Protein AF-A0A4R6QPQ5-F1 (afdb_monomer_lite)

pLDDT: mean 76.29, std 17.71, range [31.66, 97.19]

Structure (mmCIF, N/CA/C/O backbone):
data_AF-A0A4R6QPQ5-F1
#
_entry.id   AF-A0A4R6QPQ5-F1
#
loop_
_atom_site.group_PDB
_atom_site.id
_atom_site.type_symbol
_atom_site.label_atom_id
_atom_site.label_alt_id
_atom_site.label_comp_id
_atom_site.label_asym_id
_atom_site.label_entity_id
_atom_site.label_seq_id
_atom_site.pdbx_PDB_ins_code
_atom_site.Cartn_x
_atom_site.Cartn_y
_atom_site.Cartn_z
_atom_site.occupancy
_atom_site.B_iso_or_equiv
_atom_site.auth_seq_id
_atom_site.auth_comp_id
_atom_site.auth_asym_id
_atom_site.auth_atom_id
_atom_site.pdbx_PDB_model_num
ATOM 1 N N . MET A 1 1 ? 21.667 3.687 -18.023 1.00 59.03 1 MET A N 1
ATOM 2 C CA . MET A 1 1 ? 21.574 2.271 -18.472 1.00 59.03 1 MET A CA 1
ATOM 3 C C . MET A 1 1 ? 20.190 1.671 -18.219 1.00 59.03 1 MET A C 1
ATOM 5 O O . MET A 1 1 ? 19.674 1.025 -19.124 1.00 59.03 1 MET A O 1
ATOM 9 N N . LEU A 1 2 ? 19.572 1.866 -17.042 1.00 64.81 2 LEU A N 1
ATOM 10 C CA . LEU A 1 2 ? 18.233 1.323 -16.752 1.00 64.81 2 LEU A CA 1
ATOM 11 C C . LEU A 1 2 ? 17.167 1.814 -17.746 1.00 64.81 2 LEU A C 1
ATOM 13 O O . LEU A 1 2 ? 16.456 0.992 -18.313 1.00 64.81 2 LEU A O 1
ATOM 17 N N . LEU A 1 3 ? 17.116 3.121 -18.020 1.00 66.06 3 LEU A N 1
ATOM 18 C CA . LEU A 1 3 ? 16.204 3.736 -18.997 1.00 66.06 3 LEU A CA 1
ATOM 19 C C . LEU A 1 3 ? 16.238 3.040 -20.375 1.00 66.06 3 LEU A C 1
ATOM 21 O O . LEU A 1 3 ? 15.199 2.830 -20.997 1.00 66.06 3 LEU A O 1
ATOM 25 N N . THR A 1 4 ? 17.414 2.591 -20.826 1.00 74.06 4 THR A N 1
ATOM 26 C CA . THR A 1 4 ? 17.587 1.825 -22.073 1.00 74.06 4 THR A CA 1
ATOM 27 C C . THR A 1 4 ? 16.912 0.452 -22.022 1.00 74.06 4 THR A C 1
ATOM 29 O O . THR A 1 4 ? 16.472 -0.034 -23.059 1.00 74.06 4 THR A O 1
ATOM 32 N N . LYS A 1 5 ? 16.827 -0.177 -20.841 1.00 79.62 5 LYS A N 1
ATOM 33 C CA . LYS A 1 5 ? 16.141 -1.462 -20.622 1.00 79.62 5 LYS A CA 1
ATOM 34 C C . LYS A 1 5 ? 14.642 -1.299 -20.397 1.00 79.62 5 LYS A C 1
ATOM 36 O O . LYS A 1 5 ? 13.882 -2.108 -20.909 1.00 79.62 5 LYS A O 1
ATOM 41 N N . VAL A 1 6 ? 14.203 -0.264 -19.676 1.00 77.50 6 VAL A N 1
ATOM 42 C CA . VAL A 1 6 ? 12.765 0.022 -19.499 1.00 77.50 6 VAL A CA 1
ATOM 43 C C . VAL A 1 6 ? 12.113 0.290 -20.860 1.00 77.50 6 VAL A C 1
ATOM 45 O O . VAL A 1 6 ? 11.053 -0.254 -21.138 1.00 77.50 6 VAL A O 1
ATOM 48 N N . ARG A 1 7 ? 12.810 0.986 -21.771 1.00 80.06 7 ARG A N 1
ATOM 49 C CA . ARG A 1 7 ? 12.389 1.177 -23.174 1.00 80.06 7 ARG A CA 1
ATOM 50 C C . ARG A 1 7 ? 12.429 -0.081 -24.064 1.00 80.06 7 ARG A C 1
ATOM 52 O O . ARG A 1 7 ? 12.018 0.003 -25.214 1.00 80.06 7 ARG A O 1
ATOM 59 N N . GLN A 1 8 ? 12.921 -1.224 -23.575 1.00 86.62 8 GLN A N 1
ATOM 60 C CA . GLN A 1 8 ? 12.829 -2.526 -24.266 1.00 86.62 8 GLN A CA 1
ATOM 61 C C . GLN A 1 8 ? 11.621 -3.356 -23.804 1.00 86.62 8 GLN A C 1
ATOM 63 O O . GLN A 1 8 ? 11.340 -4.401 -24.386 1.00 86.62 8 GLN A O 1
ATOM 68 N N . LEU A 1 9 ? 10.924 -2.921 -22.751 1.00 87.06 9 LEU A N 1
ATOM 69 C CA . LEU A 1 9 ? 9.739 -3.590 -22.227 1.00 87.06 9 LEU A CA 1
ATOM 70 C C . LEU A 1 9 ? 8.497 -3.181 -23.032 1.00 87.06 9 LEU A C 1
ATOM 72 O O . LEU A 1 9 ? 8.302 -2.003 -23.333 1.00 87.06 9 LEU A O 1
ATOM 76 N N . ALA A 1 10 ? 7.621 -4.137 -23.337 1.00 85.88 10 ALA A N 1
ATOM 77 C CA . ALA A 1 10 ? 6.372 -3.872 -24.052 1.00 85.88 10 ALA A CA 1
ATOM 78 C C . ALA A 1 10 ? 5.237 -3.576 -23.061 1.00 85.88 10 ALA A C 1
ATOM 80 O O . ALA A 1 10 ? 5.097 -4.275 -22.062 1.00 85.88 10 ALA A O 1
ATOM 81 N N . TYR A 1 11 ? 4.402 -2.567 -23.329 1.00 87.56 11 TYR A N 1
ATOM 82 C CA . TYR A 1 11 ? 3.236 -2.230 -22.490 1.00 87.56 11 TYR A CA 1
ATOM 83 C C . TYR A 1 11 ? 3.580 -2.093 -20.990 1.00 87.56 11 TYR A C 1
ATOM 85 O O . TYR A 1 11 ? 2.964 -2.711 -20.115 1.00 87.56 11 TYR A O 1
ATOM 93 N N . VAL A 1 12 ? 4.612 -1.301 -20.682 1.00 88.31 12 VAL A N 1
ATOM 94 C CA . VAL A 1 12 ? 4.959 -0.952 -19.297 1.00 88.31 12 VAL A CA 1
ATOM 95 C C . VAL A 1 12 ? 3.791 -0.185 -18.667 1.00 88.31 12 VAL A C 1
ATOM 97 O O . VAL A 1 12 ? 3.358 0.817 -19.236 1.00 88.31 12 VAL A O 1
ATOM 100 N N . PRO A 1 13 ? 3.269 -0.608 -17.504 1.00 91.06 13 PRO A N 1
ATOM 101 C CA . PRO A 1 13 ? 2.239 0.147 -16.815 1.00 91.06 13 PRO A CA 1
ATOM 102 C C . PRO A 1 13 ? 2.838 1.429 -16.238 1.00 91.06 13 PRO A C 1
ATOM 104 O O . PRO A 1 13 ? 3.818 1.376 -15.492 1.00 91.06 13 PRO A O 1
ATOM 107 N N . THR A 1 14 ? 2.213 2.571 -16.516 1.00 92.31 14 THR A N 1
ATOM 108 C CA . THR A 1 14 ? 2.542 3.827 -15.837 1.00 92.31 14 THR A CA 1
ATOM 109 C C . THR A 1 14 ? 2.369 3.661 -14.325 1.00 92.31 14 THR A C 1
ATOM 111 O O . THR A 1 14 ? 1.365 3.104 -13.847 1.00 92.31 14 THR A O 1
ATOM 114 N N . ALA A 1 15 ? 3.361 4.128 -13.571 1.00 93.06 15 ALA A N 1
ATOM 115 C CA . ALA A 1 15 ? 3.291 4.227 -12.123 1.00 93.06 15 ALA A CA 1
ATOM 116 C C . ALA A 1 15 ? 2.180 5.193 -11.697 1.00 93.06 15 ALA A C 1
ATOM 118 O O . ALA A 1 15 ? 2.070 6.300 -12.226 1.00 93.06 15 ALA A O 1
ATOM 119 N N . ALA A 1 16 ? 1.360 4.778 -10.735 1.00 93.31 16 ALA A N 1
ATOM 120 C CA . ALA A 1 16 ? 0.330 5.640 -10.167 1.00 93.31 16 ALA A CA 1
ATOM 121 C C . ALA A 1 16 ? 0.922 6.552 -9.077 1.00 93.31 16 ALA A C 1
ATOM 123 O O . ALA A 1 16 ? 1.901 6.195 -8.425 1.00 93.31 16 ALA A O 1
ATOM 124 N N . GLN A 1 17 ? 0.320 7.724 -8.852 1.00 91.00 17 GLN A N 1
ATOM 125 C CA . GLN A 1 17 ? 0.789 8.657 -7.823 1.00 91.00 17 GLN A CA 1
ATOM 126 C C . GLN A 1 17 ? 0.733 8.021 -6.424 1.00 91.00 17 GLN A C 1
ATOM 128 O O . GLN A 1 17 ? -0.318 7.531 -5.985 1.00 91.00 17 GLN A O 1
ATOM 133 N N . GLY A 1 18 ? 1.877 8.033 -5.736 1.00 89.31 18 GLY A N 1
ATOM 134 C CA . GLY A 1 18 ? 2.047 7.449 -4.405 1.00 89.31 18 GLY A CA 1
ATOM 135 C C . GLY A 1 18 ? 2.109 5.920 -4.406 1.00 89.31 18 GLY A C 1
ATOM 136 O O . GLY A 1 18 ? 1.948 5.295 -3.355 1.00 89.31 18 GLY A O 1
ATOM 137 N N . GLU A 1 19 ? 2.305 5.287 -5.565 1.00 94.19 19 GLU A N 1
ATOM 138 C CA . GLU A 1 19 ? 2.520 3.846 -5.681 1.00 94.19 19 GLU A CA 1
ATOM 139 C C . GLU A 1 19 ? 3.868 3.420 -5.077 1.00 94.19 19 GLU A C 1
ATOM 141 O O . GLU A 1 19 ? 4.897 4.064 -5.264 1.00 94.19 19 GLU A O 1
ATOM 146 N N . SER A 1 20 ? 3.877 2.299 -4.353 1.00 92.19 20 SER A N 1
ATOM 147 C CA . SER A 1 20 ? 5.122 1.693 -3.864 1.00 92.19 20 SER A CA 1
ATOM 148 C C . SER A 1 20 ? 5.927 1.064 -5.013 1.00 92.19 20 SER A C 1
ATOM 150 O O . SER A 1 20 ? 5.332 0.398 -5.867 1.00 92.19 20 SER A O 1
ATOM 152 N N . PRO A 1 21 ? 7.272 1.155 -5.024 1.00 89.94 21 PRO A N 1
ATOM 153 C CA . PRO A 1 21 ? 8.091 0.469 -6.024 1.00 89.94 21 PRO A CA 1
ATOM 154 C C . PRO A 1 21 ? 7.751 -1.022 -6.157 1.00 89.94 21 PRO A C 1
ATOM 156 O O . PRO A 1 21 ? 7.576 -1.519 -7.265 1.00 89.94 21 PRO A O 1
ATOM 159 N N . SER A 1 22 ? 7.538 -1.727 -5.042 1.00 88.38 22 SER A N 1
ATOM 160 C CA . SER A 1 22 ? 7.148 -3.147 -5.041 1.00 88.38 22 SER A CA 1
ATOM 161 C C . SER A 1 22 ? 5.772 -3.435 -5.680 1.00 88.38 22 SER A C 1
ATOM 163 O O . SER A 1 22 ? 5.563 -4.524 -6.228 1.00 88.38 22 SER A O 1
ATOM 165 N N . SER A 1 23 ? 4.838 -2.476 -5.664 1.00 92.56 23 SER A N 1
ATOM 166 C CA . SER A 1 23 ? 3.579 -2.550 -6.427 1.00 92.56 23 SER A CA 1
ATOM 167 C C . SER A 1 23 ? 3.839 -2.424 -7.925 1.00 92.56 23 SER A C 1
ATOM 169 O O . SER A 1 23 ? 3.422 -3.290 -8.701 1.00 92.56 23 SER A O 1
ATOM 171 N N . TRP A 1 24 ? 4.594 -1.398 -8.327 1.00 93.06 24 TRP A N 1
ATOM 172 C CA . TRP A 1 24 ? 4.902 -1.162 -9.735 1.00 93.06 24 TRP A CA 1
ATOM 173 C C . TRP A 1 24 ? 5.701 -2.323 -10.341 1.00 93.06 24 TRP A C 1
ATOM 175 O O . TRP A 1 24 ? 5.330 -2.831 -11.396 1.00 93.06 24 TRP A O 1
ATOM 185 N N . ILE A 1 25 ? 6.712 -2.838 -9.630 1.00 89.25 25 ILE A N 1
ATOM 186 C CA . ILE A 1 25 ? 7.492 -4.024 -10.026 1.00 89.25 25 ILE A CA 1
ATOM 187 C C . ILE A 1 25 ? 6.578 -5.238 -10.249 1.00 89.25 25 ILE A C 1
ATOM 189 O O . ILE A 1 25 ? 6.780 -5.997 -11.196 1.00 89.25 25 ILE A O 1
ATOM 193 N N . THR A 1 26 ? 5.544 -5.405 -9.417 1.00 89.69 26 THR A N 1
ATOM 194 C CA . THR A 1 26 ? 4.557 -6.484 -9.575 1.00 89.69 26 THR A CA 1
ATOM 195 C C . THR A 1 26 ? 3.710 -6.305 -10.838 1.00 89.69 26 THR A C 1
ATOM 197 O O . THR A 1 26 ? 3.543 -7.260 -11.599 1.00 89.69 26 THR A O 1
ATOM 200 N N . ARG A 1 27 ? 3.203 -5.090 -11.098 1.00 92.06 27 ARG A N 1
ATOM 201 C CA . ARG A 1 27 ? 2.410 -4.777 -12.304 1.00 92.06 27 ARG A CA 1
ATOM 202 C C . ARG A 1 27 ? 3.246 -4.881 -13.583 1.00 92.06 27 ARG A C 1
ATOM 204 O O . ARG A 1 27 ? 2.771 -5.436 -14.570 1.00 92.06 27 ARG A O 1
ATOM 211 N N . ALA A 1 28 ? 4.483 -4.391 -13.567 1.00 90.75 28 ALA A N 1
ATOM 212 C CA . ALA A 1 28 ? 5.366 -4.382 -14.729 1.00 90.75 28 ALA A CA 1
ATOM 213 C C . ALA A 1 28 ? 5.869 -5.789 -15.088 1.00 90.75 28 ALA A C 1
ATOM 215 O O . ALA A 1 28 ? 5.801 -6.176 -16.252 1.00 90.75 28 ALA A O 1
ATOM 216 N N . ALA A 1 29 ? 6.265 -6.610 -14.107 1.00 89.25 29 ALA A N 1
ATOM 217 C CA . ALA A 1 29 ? 6.592 -8.018 -14.355 1.00 89.25 29 ALA A CA 1
ATOM 218 C C . ALA A 1 29 ? 5.398 -8.798 -14.940 1.00 89.25 29 ALA A C 1
ATOM 220 O O . ALA A 1 29 ? 5.570 -9.605 -15.856 1.00 89.25 29 ALA A O 1
ATOM 221 N N . LEU A 1 30 ? 4.182 -8.514 -14.450 1.00 88.88 30 LEU A N 1
ATOM 222 C CA . LEU A 1 30 ? 2.949 -9.103 -14.968 1.00 88.88 30 LEU A CA 1
ATOM 223 C C . LEU A 1 30 ? 2.659 -8.678 -16.416 1.00 88.88 30 LEU A C 1
ATOM 225 O O . LEU A 1 30 ? 2.273 -9.538 -17.204 1.00 88.88 30 LEU A O 1
ATOM 229 N N . SER A 1 31 ? 2.879 -7.410 -16.794 1.00 89.94 31 SER A N 1
ATOM 230 C CA . SER A 1 31 ? 2.652 -6.963 -18.181 1.00 89.94 31 SER A CA 1
ATOM 231 C C . SER A 1 31 ? 3.652 -7.557 -19.179 1.00 89.94 31 SER A C 1
ATOM 233 O O . SER A 1 31 ? 3.297 -7.760 -20.336 1.00 89.94 31 SER A O 1
ATOM 235 N N . GLN A 1 32 ? 4.855 -7.934 -18.726 1.00 90.31 32 GLN A N 1
ATOM 236 C CA . GLN A 1 32 ? 5.806 -8.708 -19.538 1.00 90.31 32 GLN A CA 1
ATOM 237 C C . GLN A 1 32 ? 5.496 -10.215 -19.580 1.00 90.31 32 GLN A C 1
ATOM 239 O O . GLN A 1 32 ? 6.193 -10.962 -20.263 1.00 90.31 32 GLN A O 1
ATOM 244 N N . GLY A 1 33 ? 4.5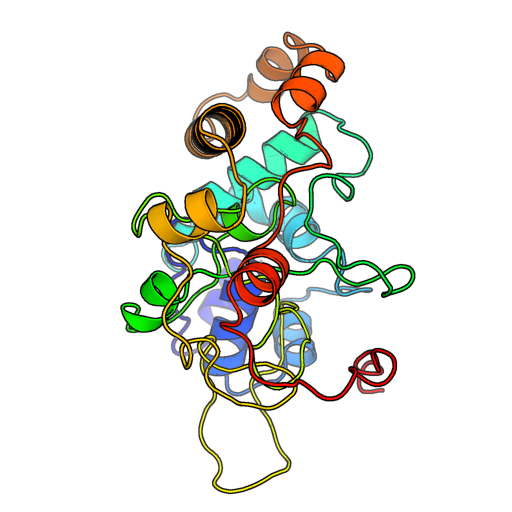15 -10.699 -18.810 1.00 88.06 33 GLY A N 1
ATOM 245 C CA . GLY A 1 33 ? 4.230 -12.130 -18.692 1.00 88.06 33 GLY A CA 1
ATOM 246 C C . GLY A 1 33 ? 5.361 -12.939 -18.043 1.00 88.06 33 GLY A C 1
ATOM 247 O O . GLY A 1 33 ? 5.554 -14.100 -18.407 1.00 88.06 33 GLY A O 1
ATOM 248 N N . VAL A 1 34 ? 6.116 -12.358 -17.095 1.00 86.94 34 VAL A N 1
ATOM 249 C CA . VAL A 1 34 ? 7.231 -13.044 -16.408 1.00 86.94 34 VAL A CA 1
ATOM 250 C C . VAL A 1 34 ? 7.120 -13.018 -14.876 1.00 86.94 34 VAL A C 1
ATOM 252 O O . VAL A 1 34 ? 6.480 -12.161 -14.268 1.00 86.94 34 VAL A O 1
ATOM 255 N N . ARG A 1 35 ? 7.797 -13.968 -14.215 1.00 84.88 35 ARG A N 1
ATOM 256 C CA . ARG A 1 35 ? 7.966 -13.972 -12.749 1.00 84.88 35 ARG A CA 1
ATOM 257 C C . ARG A 1 35 ? 8.870 -12.816 -12.310 1.00 84.88 35 ARG A C 1
ATOM 259 O O . ARG A 1 35 ? 9.826 -12.495 -13.016 1.00 84.88 35 ARG A O 1
ATOM 266 N N . ILE A 1 36 ? 8.671 -12.307 -11.088 1.00 84.19 36 ILE A N 1
ATOM 267 C CA . ILE A 1 36 ? 9.489 -11.230 -10.488 1.00 84.19 36 ILE A CA 1
ATOM 268 C C . ILE A 1 36 ? 10.996 -11.472 -10.676 1.00 84.19 36 ILE A C 1
ATOM 270 O O . ILE A 1 36 ? 11.659 -10.632 -11.271 1.00 84.19 36 ILE A O 1
ATOM 274 N N . ARG A 1 37 ? 11.524 -12.646 -10.285 1.00 81.56 37 ARG A N 1
ATOM 275 C CA . ARG A 1 37 ? 12.962 -12.991 -10.401 1.00 81.56 37 ARG A CA 1
ATOM 276 C C . ARG A 1 37 ? 13.514 -12.826 -11.827 1.00 81.56 37 ARG A C 1
ATOM 278 O O . ARG A 1 37 ? 14.674 -12.467 -11.984 1.00 81.56 37 ARG A O 1
ATOM 285 N N . ALA A 1 38 ? 12.707 -13.065 -12.864 1.00 85.75 38 ALA A N 1
ATOM 286 C CA . ALA A 1 38 ? 13.116 -12.869 -14.256 1.00 85.75 38 ALA A CA 1
ATOM 287 C C . ALA A 1 38 ? 13.088 -11.384 -14.660 1.00 85.75 38 ALA A C 1
ATOM 289 O O . ALA A 1 38 ? 14.046 -10.903 -15.262 1.00 85.75 38 ALA A O 1
ATOM 290 N N . PHE A 1 39 ? 12.043 -10.648 -14.267 1.00 87.12 39 PHE A N 1
ATOM 291 C CA . PHE A 1 39 ? 11.925 -9.203 -14.501 1.00 87.12 39 PHE A CA 1
ATOM 292 C C . PHE A 1 39 ? 13.065 -8.415 -13.839 1.00 87.12 39 PHE A C 1
ATOM 294 O O . PHE A 1 39 ? 13.733 -7.604 -14.481 1.00 87.12 39 PHE A O 1
ATOM 301 N N . THR A 1 40 ? 13.348 -8.704 -12.565 1.00 81.75 40 THR A N 1
ATOM 302 C CA . THR A 1 40 ? 14.423 -8.048 -11.812 1.00 81.75 40 THR A CA 1
ATOM 303 C C . THR A 1 40 ? 15.790 -8.400 -12.399 1.00 81.75 40 THR A C 1
ATOM 305 O O . THR A 1 40 ? 16.591 -7.499 -12.641 1.00 81.75 40 THR A O 1
ATOM 308 N N . ASN A 1 41 ? 16.034 -9.672 -12.749 1.00 84.19 41 ASN A N 1
ATOM 309 C CA . ASN A 1 41 ? 17.262 -10.090 -13.435 1.00 84.19 41 ASN A CA 1
ATOM 310 C C . ASN A 1 41 ? 17.461 -9.373 -14.781 1.00 84.19 41 ASN A C 1
ATOM 312 O O . ASN A 1 41 ? 18.571 -8.911 -15.048 1.00 84.19 41 ASN A O 1
ATOM 316 N N . PHE A 1 42 ? 16.411 -9.234 -15.603 1.00 85.62 42 PHE A N 1
ATOM 317 C CA . PHE A 1 42 ? 16.479 -8.506 -16.877 1.00 85.62 42 PHE A CA 1
ATOM 318 C C . PHE A 1 42 ? 16.923 -7.055 -16.664 1.00 85.62 42 PHE A C 1
ATOM 320 O O . PHE A 1 42 ? 17.895 -6.605 -17.278 1.00 85.62 42 PHE A O 1
ATOM 327 N N . LEU A 1 43 ? 16.291 -6.339 -15.728 1.00 79.31 43 LEU A N 1
ATOM 328 C CA . LEU A 1 43 ? 16.664 -4.960 -15.392 1.00 79.31 43 LEU A CA 1
ATOM 329 C C . LEU A 1 43 ? 18.070 -4.869 -14.763 1.00 79.31 43 LEU A C 1
ATOM 331 O O . LEU A 1 43 ? 18.773 -3.876 -14.959 1.00 79.31 43 LEU A O 1
ATOM 335 N N . GLY A 1 44 ? 18.572 -5.961 -14.182 1.00 75.50 44 GLY A N 1
ATOM 336 C CA . GLY A 1 44 ? 19.904 -6.086 -13.572 1.00 75.50 44 GLY A CA 1
ATOM 337 C C . GLY A 1 44 ? 19.877 -6.023 -12.042 1.00 75.50 44 GLY A C 1
ATOM 338 O O . GLY A 1 44 ? 20.920 -5.906 -11.403 1.00 75.50 44 GLY A O 1
ATOM 339 N N . TRP A 1 45 ? 18.686 -6.086 -11.452 1.00 74.75 45 TRP A N 1
ATOM 340 C CA . TRP A 1 45 ? 18.431 -5.936 -10.029 1.00 74.75 45 TRP A CA 1
ATOM 341 C C . TRP A 1 45 ? 18.553 -7.282 -9.307 1.00 74.75 45 TRP A C 1
ATOM 343 O O . TRP A 1 45 ? 17.697 -8.162 -9.428 1.00 74.75 45 TRP A O 1
ATOM 353 N N . LYS A 1 46 ? 19.627 -7.435 -8.527 1.00 62.22 46 LYS A N 1
ATOM 354 C CA . LYS A 1 46 ? 19.880 -8.608 -7.679 1.00 62.22 46 LYS A CA 1
ATOM 355 C C . LYS A 1 46 ? 19.383 -8.356 -6.253 1.00 62.22 46 LYS A C 1
ATOM 357 O O . LYS A 1 46 ? 20.166 -8.007 -5.374 1.00 62.22 46 LYS A O 1
ATOM 362 N N . PHE A 1 47 ? 18.086 -8.535 -6.017 1.00 61.16 47 PHE A N 1
ATOM 363 C CA . PHE A 1 47 ? 17.535 -8.524 -4.659 1.00 61.16 47 PHE A CA 1
ATOM 364 C C . PHE A 1 47 ? 17.861 -9.848 -3.951 1.00 61.16 47 PHE A C 1
ATOM 366 O O . PHE A 1 47 ? 17.532 -10.918 -4.459 1.00 61.16 47 PHE A O 1
ATOM 373 N N . ALA A 1 48 ? 18.525 -9.782 -2.793 1.00 49.94 48 ALA A N 1
ATOM 374 C CA . ALA A 1 48 ? 18.906 -10.969 -2.015 1.00 49.94 48 ALA A CA 1
ATOM 375 C C . ALA A 1 48 ? 17.782 -11.474 -1.091 1.00 49.94 48 ALA A C 1
ATOM 377 O O . ALA A 1 48 ? 17.704 -12.666 -0.808 1.00 49.94 48 ALA A O 1
ATOM 378 N N . TYR A 1 49 ? 16.915 -10.567 -0.639 1.00 51.06 49 TYR A N 1
ATOM 379 C CA . TYR A 1 49 ? 15.753 -10.839 0.203 1.00 51.06 49 TYR A CA 1
ATOM 380 C C . TYR A 1 49 ? 14.607 -9.918 -0.207 1.00 51.06 49 TYR A C 1
ATOM 382 O O . TYR A 1 49 ? 14.846 -8.799 -0.665 1.00 51.06 49 TYR A O 1
ATOM 390 N N . ASP A 1 50 ? 13.366 -10.346 0.037 1.00 56.12 50 ASP A N 1
ATOM 391 C CA . ASP A 1 50 ? 12.209 -9.470 -0.154 1.00 56.12 50 ASP A CA 1
ATOM 392 C C . ASP A 1 50 ? 12.320 -8.192 0.684 1.00 56.12 50 ASP A C 1
ATOM 394 O O . ASP A 1 50 ? 11.820 -7.155 0.248 1.00 56.12 50 ASP A O 1
ATOM 398 N N . TRP A 1 51 ? 12.959 -8.240 1.875 1.00 51.12 51 TRP A N 1
ATOM 399 C CA . TRP A 1 51 ? 12.891 -7.146 2.861 1.00 51.12 51 TRP A CA 1
ATOM 400 C C . TRP A 1 51 ? 13.829 -5.937 2.750 1.00 51.12 51 TRP A C 1
ATOM 402 O O . TRP A 1 51 ? 13.995 -5.200 3.717 1.00 51.12 51 TRP A O 1
ATOM 412 N N . ASP A 1 52 ? 14.284 -5.659 1.521 1.00 59.00 52 ASP A N 1
ATOM 413 C CA . ASP A 1 52 ? 14.959 -4.408 1.134 1.00 59.00 52 ASP A CA 1
ATOM 414 C C . ASP A 1 52 ? 14.481 -3.794 -0.213 1.00 59.00 52 ASP A C 1
ATOM 416 O O . ASP A 1 52 ? 15.022 -2.770 -0.628 1.00 59.00 52 ASP A O 1
ATOM 420 N N . GLN A 1 53 ? 13.493 -4.362 -0.930 1.00 67.50 53 GLN A N 1
ATOM 421 C CA . GLN A 1 53 ? 13.260 -4.007 -2.351 1.00 67.50 53 GLN A CA 1
ATOM 422 C C . GLN A 1 53 ? 12.858 -2.538 -2.608 1.00 67.50 53 GLN A C 1
ATOM 424 O O . GLN A 1 53 ? 13.486 -1.892 -3.446 1.00 67.50 53 GLN A O 1
ATOM 429 N N . ASP A 1 54 ? 11.895 -1.976 -1.862 1.00 76.69 54 ASP A N 1
ATOM 430 C CA . ASP A 1 54 ? 11.524 -0.549 -1.977 1.00 76.69 54 ASP A CA 1
ATOM 431 C C . ASP A 1 54 ? 12.734 0.375 -1.705 1.00 76.69 54 ASP A C 1
ATOM 433 O O . ASP A 1 54 ? 12.972 1.336 -2.431 1.00 76.69 54 ASP A O 1
ATOM 437 N N . ILE A 1 55 ? 13.545 0.041 -0.694 1.00 75.31 55 ILE A N 1
ATOM 438 C CA . ILE A 1 55 ? 14.728 0.805 -0.262 1.00 75.31 55 ILE A CA 1
ATOM 439 C C . ILE A 1 55 ? 15.862 0.725 -1.290 1.00 75.31 55 ILE A C 1
ATOM 441 O O . ILE A 1 55 ? 16.514 1.731 -1.572 1.00 75.31 55 ILE A O 1
ATOM 445 N N . LEU A 1 56 ? 16.116 -0.459 -1.851 1.00 73.31 56 LEU A N 1
ATOM 446 C CA . LEU A 1 56 ? 17.139 -0.673 -2.875 1.00 73.31 56 LEU A CA 1
ATOM 447 C C . LEU A 1 56 ? 16.749 -0.028 -4.206 1.00 73.31 56 LEU A C 1
ATOM 449 O O . LEU A 1 56 ? 17.608 0.570 -4.849 1.00 73.31 56 LEU A O 1
ATOM 453 N N . PHE A 1 57 ? 15.468 -0.082 -4.584 1.00 79.19 57 PHE A N 1
ATOM 454 C CA . PHE A 1 57 ? 14.953 0.654 -5.738 1.00 79.19 57 PHE A CA 1
ATOM 455 C C . PHE A 1 57 ? 15.159 2.164 -5.558 1.00 79.19 57 PHE A C 1
ATOM 457 O O . PHE A 1 57 ? 15.757 2.803 -6.422 1.00 79.19 57 PHE A O 1
ATOM 464 N N . THR A 1 58 ? 14.756 2.732 -4.415 1.00 79.81 58 THR A N 1
ATOM 465 C CA . THR A 1 58 ? 14.956 4.161 -4.128 1.00 79.81 58 THR A CA 1
ATOM 466 C C . THR A 1 58 ? 16.435 4.551 -4.123 1.00 79.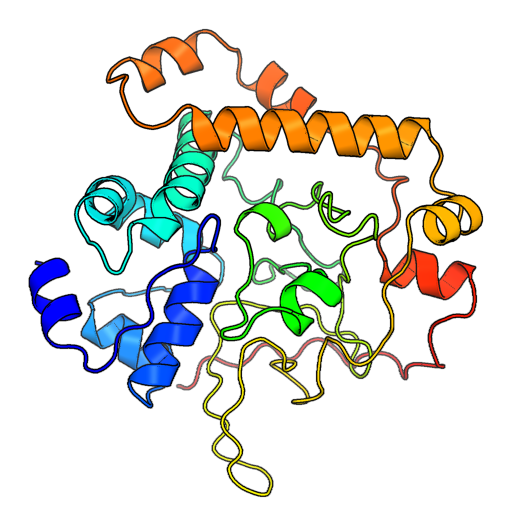81 58 THR A C 1
ATOM 468 O O . THR A 1 58 ? 16.800 5.538 -4.753 1.00 79.81 58 THR A O 1
ATOM 471 N N . ARG A 1 59 ? 17.309 3.766 -3.479 1.00 75.94 59 ARG A N 1
ATOM 472 C CA . ARG A 1 59 ? 18.759 4.038 -3.445 1.00 75.94 59 ARG A CA 1
ATOM 473 C C . ARG A 1 59 ? 19.429 3.983 -4.815 1.00 75.94 59 ARG A C 1
ATOM 475 O O . ARG A 1 59 ? 20.414 4.682 -5.017 1.00 75.94 59 ARG A O 1
ATOM 482 N N . ALA A 1 60 ? 18.943 3.135 -5.718 1.00 72.56 60 ALA A N 1
ATOM 483 C CA . ALA A 1 60 ? 19.536 2.969 -7.039 1.00 72.56 60 ALA A CA 1
ATOM 484 C C . ALA A 1 60 ? 18.932 3.909 -8.100 1.00 72.56 60 ALA A C 1
ATOM 486 O O . ALA A 1 60 ? 19.641 4.283 -9.028 1.00 72.56 60 ALA A O 1
ATOM 487 N N . PHE A 1 61 ? 17.652 4.292 -7.973 1.00 71.94 61 PHE A N 1
ATOM 488 C CA . PHE A 1 61 ? 16.895 4.964 -9.044 1.00 71.94 61 PHE A CA 1
ATOM 489 C C . PHE A 1 61 ? 16.048 6.164 -8.588 1.00 71.94 61 PHE A C 1
ATOM 491 O O . PHE A 1 61 ? 15.373 6.768 -9.418 1.00 71.94 61 PHE A O 1
ATOM 498 N N . GLY A 1 62 ? 16.077 6.553 -7.308 1.00 74.38 62 GLY A N 1
ATOM 499 C CA . GLY A 1 62 ? 15.232 7.626 -6.759 1.00 74.38 62 GLY A CA 1
ATOM 500 C C . GLY A 1 62 ? 15.406 8.994 -7.431 1.00 74.38 62 GLY A C 1
ATOM 501 O O . GLY A 1 62 ? 14.444 9.746 -7.531 1.00 74.38 62 GLY A O 1
ATOM 502 N N . HIS A 1 63 ? 16.594 9.285 -7.967 1.00 73.25 63 HIS A N 1
ATOM 503 C CA . HIS A 1 63 ? 16.841 10.481 -8.781 1.00 73.25 63 HIS A CA 1
ATOM 504 C C . HIS A 1 63 ? 16.492 10.290 -10.271 1.00 73.25 63 HIS A C 1
ATOM 506 O O . HIS A 1 63 ? 16.252 11.270 -10.968 1.00 73.25 63 HIS A O 1
ATOM 512 N N . GLU A 1 64 ? 16.440 9.049 -10.774 1.00 77.00 64 GLU A N 1
ATOM 513 C CA . GLU A 1 64 ? 16.107 8.766 -12.178 1.00 77.00 64 GLU A CA 1
ATOM 514 C C . GLU A 1 64 ? 14.584 8.748 -12.428 1.00 77.00 64 GLU A C 1
ATOM 516 O O . GLU A 1 64 ? 14.150 9.158 -13.506 1.00 77.00 64 GLU A O 1
ATOM 521 N N . VAL A 1 65 ? 13.748 8.312 -11.468 1.00 81.62 65 VAL A N 1
ATOM 522 C CA . VAL A 1 65 ? 12.292 8.118 -11.699 1.00 81.62 65 VAL A CA 1
ATOM 523 C C . VAL A 1 65 ? 11.548 9.381 -12.138 1.00 81.62 65 VAL A C 1
ATOM 525 O O . VAL A 1 65 ? 10.665 9.288 -12.985 1.00 81.62 65 VAL A O 1
ATOM 528 N N . ALA A 1 66 ? 11.946 10.559 -11.648 1.00 82.38 66 ALA A N 1
ATOM 529 C CA . ALA A 1 66 ? 11.346 11.837 -12.044 1.00 82.38 66 ALA A CA 1
ATOM 530 C C . ALA A 1 66 ? 11.593 12.197 -13.527 1.00 82.38 66 ALA A C 1
ATOM 532 O O . ALA A 1 66 ? 10.898 13.043 -14.081 1.00 82.38 66 ALA A O 1
ATOM 533 N N . THR A 1 67 ? 12.566 11.548 -14.181 1.00 82.56 67 THR A N 1
ATOM 534 C CA . THR A 1 67 ? 12.924 11.773 -15.596 1.00 82.56 67 THR A CA 1
ATOM 535 C C . THR A 1 67 ? 12.248 10.796 -16.568 1.00 82.56 67 THR A C 1
ATOM 537 O O . THR A 1 67 ? 12.407 10.927 -17.782 1.00 82.56 67 THR A O 1
ATOM 540 N N . MET A 1 68 ? 11.503 9.807 -16.059 1.00 81.38 68 MET A N 1
ATOM 541 C CA . MET A 1 68 ? 10.877 8.740 -16.848 1.00 81.38 68 MET A CA 1
ATOM 542 C C . MET A 1 68 ? 9.343 8.835 -16.769 1.00 81.38 68 MET A C 1
ATOM 544 O O . MET A 1 68 ? 8.789 8.590 -15.696 1.00 81.38 68 MET A O 1
ATOM 548 N N . PRO A 1 69 ? 8.632 9.143 -17.875 1.00 86.44 69 PRO A N 1
ATOM 549 C CA . PRO A 1 69 ? 7.168 9.261 -17.887 1.00 86.44 69 PRO A CA 1
ATOM 550 C C . PRO A 1 69 ? 6.428 8.023 -17.362 1.00 86.44 69 PRO A C 1
ATOM 552 O O . PRO A 1 69 ? 5.353 8.138 -16.780 1.00 86.44 69 PRO A O 1
ATOM 555 N N . GLU A 1 70 ? 7.012 6.836 -17.524 1.00 88.00 70 GLU A N 1
ATOM 556 C CA . GLU A 1 70 ? 6.465 5.566 -17.046 1.00 88.00 70 GLU A CA 1
ATOM 557 C C . GLU A 1 70 ? 6.594 5.400 -15.519 1.00 88.00 70 GLU A C 1
ATOM 559 O O . GLU A 1 70 ? 5.842 4.628 -14.924 1.00 88.00 70 GLU A O 1
ATOM 564 N N . LEU A 1 71 ? 7.536 6.113 -14.883 1.00 88.62 71 LEU A N 1
ATOM 565 C CA . LEU A 1 71 ? 7.918 5.956 -13.471 1.00 88.62 71 LEU A CA 1
ATOM 566 C C . LEU A 1 71 ? 7.670 7.195 -12.600 1.00 88.62 71 LEU A C 1
ATOM 568 O O . LEU A 1 71 ? 7.760 7.077 -11.381 1.00 88.62 71 LEU A O 1
ATOM 572 N N . VAL A 1 72 ? 7.335 8.354 -13.176 1.00 89.75 72 VAL A N 1
ATOM 573 C CA . VAL A 1 72 ? 7.189 9.630 -12.444 1.00 89.75 72 VAL A CA 1
ATOM 574 C C . VAL A 1 72 ? 6.180 9.570 -11.282 1.00 89.75 72 VAL A C 1
ATOM 576 O O . VAL A 1 72 ? 6.366 10.227 -10.263 1.00 89.75 72 VAL A O 1
ATOM 579 N N . GLY A 1 73 ? 5.161 8.702 -11.353 1.00 89.88 73 GLY A N 1
ATOM 580 C CA . GLY A 1 73 ? 4.236 8.452 -10.234 1.00 89.88 73 GLY A CA 1
ATOM 581 C C . GLY A 1 73 ? 4.897 7.881 -8.965 1.00 89.88 73 GLY A C 1
ATOM 582 O O . GLY A 1 73 ? 4.364 8.052 -7.867 1.00 89.88 73 GLY A O 1
ATOM 583 N N . LEU A 1 74 ? 6.081 7.264 -9.093 1.00 90.62 74 LEU A N 1
ATOM 584 C CA . LEU A 1 74 ? 6.888 6.769 -7.971 1.00 90.62 74 LEU A CA 1
ATOM 585 C C . LEU A 1 74 ? 7.666 7.875 -7.246 1.00 90.62 74 LEU A C 1
ATOM 587 O O . LEU A 1 74 ? 8.198 7.592 -6.175 1.00 90.62 74 LEU A O 1
ATOM 591 N N . SER A 1 75 ? 7.751 9.102 -7.780 1.00 88.50 75 SER A N 1
ATOM 592 C CA . SER A 1 75 ? 8.573 10.173 -7.194 1.00 88.50 75 SER A CA 1
ATOM 593 C C . SER A 1 75 ? 8.207 10.463 -5.734 1.00 88.50 75 SER A C 1
ATOM 595 O O . SER A 1 75 ? 9.094 10.489 -4.885 1.00 88.50 75 SER A O 1
ATOM 597 N N . GLU A 1 76 ? 6.911 10.555 -5.410 1.00 87.75 76 GLU A N 1
ATOM 598 C CA . GLU A 1 76 ? 6.391 10.675 -4.032 1.00 87.75 76 GLU A CA 1
ATOM 599 C C . GLU A 1 76 ? 6.941 9.566 -3.113 1.00 87.75 76 GLU A C 1
ATOM 601 O O . GLU A 1 76 ? 7.423 9.821 -2.008 1.00 87.75 76 GLU A O 1
ATOM 606 N N . ALA A 1 77 ? 6.934 8.321 -3.598 1.00 88.44 77 ALA A N 1
ATOM 607 C CA . ALA A 1 77 ? 7.404 7.166 -2.848 1.00 88.44 77 ALA A CA 1
ATOM 608 C C . ALA A 1 77 ? 8.925 7.157 -2.676 1.00 88.44 77 ALA A C 1
ATOM 610 O O . ALA A 1 77 ? 9.418 6.886 -1.579 1.00 88.44 77 ALA A O 1
ATOM 611 N N . THR A 1 78 ? 9.683 7.479 -3.726 1.00 86.06 78 THR A N 1
ATOM 612 C CA . THR A 1 78 ? 11.144 7.565 -3.638 1.00 86.06 78 THR A CA 1
ATOM 613 C C . THR A 1 78 ? 11.601 8.738 -2.778 1.00 86.06 78 THR A C 1
ATOM 615 O O . THR A 1 78 ? 12.596 8.588 -2.074 1.00 86.06 78 THR A O 1
ATOM 618 N N . ASN A 1 79 ? 10.865 9.852 -2.755 1.00 84.19 79 ASN A N 1
ATOM 619 C CA . ASN A 1 79 ? 11.110 10.979 -1.853 1.00 84.19 79 ASN A CA 1
ATOM 620 C C . ASN A 1 79 ? 10.940 10.562 -0.392 1.00 84.19 79 ASN A C 1
ATOM 622 O O . ASN A 1 79 ? 11.884 10.670 0.393 1.00 84.19 79 ASN A O 1
ATOM 626 N N . LEU A 1 80 ? 9.769 10.010 -0.053 1.00 83.69 80 LEU A N 1
ATOM 627 C CA . LEU A 1 80 ? 9.453 9.554 1.299 1.00 83.69 80 LEU A CA 1
ATOM 628 C C . LEU A 1 80 ? 10.479 8.528 1.800 1.00 83.69 80 LEU A C 1
ATOM 630 O O . LEU A 1 80 ? 11.041 8.682 2.885 1.00 83.69 80 LEU A O 1
ATOM 634 N N . ILE A 1 81 ? 10.787 7.511 0.988 1.00 81.56 81 ILE A N 1
ATOM 635 C CA . ILE A 1 81 ? 11.792 6.497 1.335 1.00 81.56 81 ILE A CA 1
ATOM 636 C C . ILE A 1 81 ? 13.186 7.135 1.479 1.00 81.56 81 ILE A C 1
ATOM 638 O O . ILE A 1 81 ? 13.912 6.782 2.407 1.00 81.56 81 ILE A O 1
ATOM 642 N N . SER A 1 82 ? 13.565 8.095 0.628 1.00 80.00 82 SER A N 1
ATOM 643 C CA . SER A 1 82 ? 14.864 8.784 0.729 1.00 80.00 82 SER A CA 1
ATOM 644 C C . SER A 1 82 ? 14.986 9.592 2.018 1.00 80.00 82 SER A C 1
ATOM 646 O O . SER A 1 82 ? 15.978 9.439 2.728 1.00 80.00 82 SER A O 1
ATOM 648 N N . ALA A 1 83 ? 13.973 10.387 2.372 1.00 76.50 83 ALA A N 1
ATOM 649 C CA . ALA A 1 83 ? 13.963 11.171 3.606 1.00 76.50 83 ALA A CA 1
ATOM 650 C C . ALA A 1 83 ? 14.074 10.275 4.854 1.00 76.50 83 ALA A C 1
ATOM 652 O O . ALA A 1 83 ? 14.910 10.519 5.726 1.00 76.50 83 ALA A O 1
ATOM 653 N N . LEU A 1 84 ? 13.316 9.172 4.897 1.00 73.50 84 LEU A N 1
ATOM 654 C CA . LEU A 1 84 ? 13.379 8.176 5.977 1.00 73.50 84 LEU A CA 1
ATOM 655 C C . LEU A 1 84 ? 14.764 7.509 6.105 1.00 73.50 84 LEU A C 1
ATOM 657 O O . LEU A 1 84 ? 15.179 7.148 7.208 1.00 73.50 84 LEU A O 1
ATOM 661 N N . LEU A 1 85 ? 15.499 7.355 4.997 1.00 68.69 85 LEU A N 1
ATOM 662 C CA . LEU A 1 85 ? 16.876 6.845 4.993 1.00 68.69 85 LEU A CA 1
ATOM 663 C C . LEU A 1 85 ? 17.903 7.917 5.409 1.00 68.69 85 LEU A C 1
ATOM 665 O O . LEU A 1 85 ? 18.849 7.600 6.135 1.00 68.69 85 LEU A O 1
ATOM 669 N N . VAL A 1 86 ? 17.720 9.170 4.975 1.00 64.50 86 VAL A N 1
ATOM 670 C CA . VAL A 1 86 ? 18.599 10.318 5.283 1.00 64.50 86 VAL A CA 1
ATOM 671 C C . VAL A 1 86 ? 18.514 10.719 6.757 1.00 64.50 86 VAL A C 1
ATOM 673 O O . VAL A 1 86 ? 19.549 10.998 7.362 1.00 64.50 86 VAL A O 1
ATOM 676 N N . ALA A 1 87 ? 17.329 10.632 7.372 1.00 59.69 87 ALA A N 1
ATO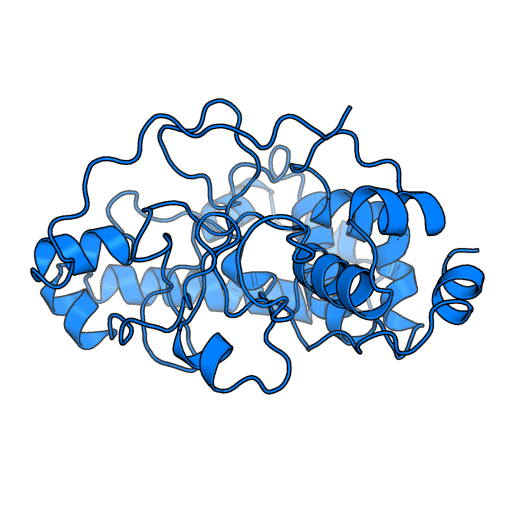M 677 C CA . ALA A 1 87 ? 17.092 10.904 8.796 1.00 59.69 87 ALA A CA 1
ATOM 678 C C . ALA A 1 87 ? 17.890 10.006 9.773 1.00 59.69 87 ALA A C 1
ATOM 680 O O . ALA A 1 87 ? 17.782 10.165 10.987 1.00 59.69 87 ALA A O 1
ATOM 681 N N . ARG A 1 88 ? 18.662 9.025 9.270 1.00 53.94 88 ARG A N 1
ATOM 682 C CA . ARG A 1 88 ? 19.421 8.024 10.050 1.00 53.94 88 ARG A CA 1
ATOM 683 C C . ARG A 1 88 ? 18.572 7.219 11.051 1.00 53.94 88 ARG A C 1
ATOM 685 O O . ARG A 1 88 ? 19.126 6.555 11.927 1.00 53.94 88 ARG A O 1
ATOM 692 N N . ALA A 1 89 ? 17.251 7.177 10.866 1.00 50.03 89 ALA A N 1
ATOM 693 C CA . ALA A 1 89 ? 16.295 6.444 11.695 1.00 50.03 89 ALA A CA 1
ATOM 694 C C . ALA A 1 89 ? 16.474 4.908 11.589 1.00 50.03 89 ALA A C 1
ATOM 696 O O . ALA A 1 89 ? 15.778 4.213 10.848 1.00 50.03 89 ALA A O 1
ATOM 697 N N . PHE A 1 90 ? 17.451 4.377 12.332 1.00 47.88 90 PHE A N 1
ATOM 698 C CA . PHE A 1 90 ? 17.670 2.967 12.696 1.00 47.88 90 PHE A CA 1
ATOM 699 C C . PHE A 1 90 ? 17.159 1.914 11.695 1.00 47.88 90 PHE A C 1
ATOM 701 O O . PHE A 1 90 ? 16.140 1.249 11.907 1.00 47.88 90 PHE A O 1
ATOM 708 N N . ARG A 1 91 ? 17.918 1.737 10.601 1.00 52.47 91 ARG A N 1
ATOM 709 C CA . ARG A 1 91 ? 17.683 0.749 9.523 1.00 52.47 91 ARG A CA 1
ATOM 710 C C . ARG A 1 91 ? 16.315 0.855 8.814 1.00 52.47 91 ARG A C 1
ATOM 712 O O . ARG A 1 91 ? 16.016 -0.017 8.008 1.00 52.47 91 ARG A O 1
ATOM 719 N N . GLY A 1 92 ? 15.479 1.862 9.101 1.00 53.66 92 GLY A N 1
ATOM 720 C CA . GLY A 1 92 ? 14.127 2.073 8.545 1.00 53.66 92 GLY A CA 1
ATOM 721 C C . GLY A 1 92 ? 13.085 0.988 8.877 1.00 53.66 92 GLY A C 1
ATOM 722 O O . GLY A 1 92 ? 11.880 1.220 8.829 1.00 53.66 92 GLY A O 1
ATOM 723 N N . SER A 1 93 ? 13.530 -0.209 9.257 1.00 62.41 93 SER A N 1
ATOM 724 C CA . SER A 1 93 ? 12.746 -1.444 9.265 1.00 62.41 93 SER A CA 1
ATOM 725 C C . SER A 1 93 ? 11.788 -1.613 10.445 1.00 62.41 93 SER A C 1
ATOM 727 O O . SER A 1 93 ? 11.127 -2.650 10.524 1.00 62.41 93 SER A O 1
ATOM 729 N N . HIS A 1 94 ? 11.775 -0.653 11.371 1.00 68.31 94 HIS A N 1
ATOM 730 C CA . HIS A 1 94 ? 10.900 -0.603 12.545 1.00 68.31 94 HIS A CA 1
ATOM 731 C C . HIS A 1 94 ? 9.655 0.270 12.305 1.00 68.31 94 HIS A C 1
ATOM 733 O O . HIS A 1 94 ? 8.625 0.022 12.913 1.00 68.31 94 HIS A O 1
ATOM 739 N N . LEU A 1 95 ? 9.720 1.232 11.374 1.00 73.94 95 LEU A N 1
ATOM 740 C CA . LEU A 1 95 ? 8.573 2.055 10.960 1.00 73.94 95 LEU A CA 1
ATOM 741 C C . LEU A 1 95 ? 7.624 1.310 10.005 1.00 73.94 95 LEU A C 1
ATOM 743 O O . LEU A 1 95 ? 6.505 1.754 9.758 1.00 73.94 95 LEU A O 1
ATOM 747 N N . LEU A 1 96 ? 8.077 0.196 9.427 1.00 79.12 96 LEU A N 1
ATOM 748 C CA . LEU A 1 96 ? 7.367 -0.575 8.406 1.00 79.12 96 LEU A CA 1
ATOM 749 C C . LEU A 1 96 ? 6.517 -1.679 9.053 1.00 79.12 96 LEU A C 1
ATOM 751 O O . LEU A 1 96 ? 6.976 -2.355 9.971 1.00 79.12 96 LEU A O 1
ATOM 755 N N . TYR A 1 97 ? 5.290 -1.887 8.565 1.00 80.25 97 TYR A N 1
ATOM 756 C CA . TYR A 1 97 ? 4.329 -2.813 9.176 1.00 80.25 97 TYR A CA 1
ATOM 757 C C . TYR A 1 97 ? 4.833 -4.267 9.154 1.00 80.25 97 TYR A C 1
ATOM 759 O O . TYR A 1 97 ? 5.005 -4.869 8.095 1.00 80.25 97 TYR A O 1
ATOM 767 N N . ARG A 1 98 ? 5.062 -4.854 10.333 1.00 76.81 98 ARG A N 1
ATOM 768 C CA . ARG A 1 98 ? 5.501 -6.248 10.501 1.00 76.81 98 ARG A CA 1
ATOM 769 C C . ARG A 1 98 ? 4.427 -7.039 11.240 1.00 76.81 98 ARG A C 1
ATOM 771 O O . ARG A 1 98 ? 4.072 -6.691 12.361 1.00 76.81 98 ARG A O 1
ATOM 778 N N . SER A 1 99 ? 3.949 -8.124 10.634 1.00 65.69 99 SER A N 1
ATOM 779 C CA . SER A 1 99 ? 2.977 -9.020 11.268 1.00 65.69 99 SER A CA 1
ATOM 780 C C . SER A 1 99 ? 3.651 -9.829 12.373 1.00 65.69 99 SER A C 1
ATOM 782 O O . SER A 1 99 ? 4.698 -10.448 12.159 1.00 65.69 99 SER A O 1
ATOM 784 N N . SER A 1 100 ? 3.036 -9.855 13.551 1.00 51.31 100 SER A N 1
ATOM 785 C CA . SER A 1 100 ? 3.492 -10.657 14.684 1.00 51.31 100 SER A CA 1
ATOM 786 C C . SER A 1 100 ? 3.378 -12.159 14.380 1.00 51.31 100 SER A C 1
ATOM 788 O O . SER A 1 100 ? 2.451 -12.610 13.711 1.00 51.31 100 SER A O 1
ATOM 790 N N . GLY A 1 101 ? 4.368 -12.937 14.830 1.00 47.94 101 GLY A N 1
ATOM 791 C CA . GLY A 1 101 ? 4.470 -14.385 14.583 1.00 47.94 101 GLY A CA 1
ATOM 792 C C . GLY A 1 101 ? 5.318 -14.796 13.369 1.00 47.94 101 GLY A C 1
ATOM 793 O O . GLY A 1 101 ? 5.778 -15.934 13.318 1.00 47.94 101 GLY A O 1
ATOM 794 N N . ALA A 1 102 ? 5.610 -13.890 12.428 1.00 48.19 102 ALA A N 1
ATOM 795 C CA . ALA A 1 102 ? 6.504 -14.173 11.302 1.00 48.19 102 ALA A CA 1
ATOM 796 C C . ALA A 1 102 ? 7.972 -13.826 11.652 1.00 48.19 102 ALA A C 1
ATOM 798 O O . ALA A 1 102 ? 8.398 -12.668 11.606 1.00 48.19 102 ALA A O 1
ATOM 799 N N . GLY A 1 103 ? 8.763 -14.837 12.028 1.00 49.88 103 GLY A N 1
ATOM 800 C CA . GLY A 1 103 ? 10.166 -14.668 12.432 1.00 49.88 103 GLY A CA 1
ATOM 801 C C . GLY A 1 103 ? 11.041 -14.053 11.328 1.00 49.88 103 GLY A C 1
ATOM 802 O O . GLY A 1 103 ? 11.089 -14.577 10.221 1.00 49.88 103 GLY A O 1
ATOM 803 N N . ARG A 1 104 ? 11.724 -12.933 11.633 1.00 48.12 104 ARG A N 1
ATOM 804 C CA . ARG A 1 104 ? 12.544 -12.122 10.691 1.00 48.12 104 ARG A CA 1
ATOM 805 C C . ARG A 1 104 ? 11.880 -11.897 9.313 1.00 48.12 104 ARG A C 1
ATOM 807 O O . ARG A 1 104 ? 12.547 -11.935 8.286 1.00 48.12 104 ARG A O 1
ATOM 814 N N . SER A 1 105 ? 10.570 -11.646 9.307 1.00 54.94 105 SER A N 1
ATOM 815 C CA . SER A 1 105 ? 9.747 -11.570 8.092 1.00 54.94 105 SER A CA 1
ATOM 816 C C . SER A 1 105 ? 10.180 -10.532 7.041 1.00 54.94 105 SER A C 1
ATOM 818 O O . SER A 1 105 ? 10.728 -9.473 7.375 1.00 54.94 105 SER A O 1
ATOM 820 N N . ALA A 1 106 ? 9.778 -10.811 5.793 1.00 64.31 106 ALA A N 1
ATOM 821 C CA . ALA A 1 106 ? 9.490 -9.841 4.726 1.00 64.31 106 ALA A CA 1
ATOM 822 C C . ALA A 1 106 ? 8.604 -8.652 5.222 1.00 64.31 106 ALA A C 1
ATOM 824 O O . ALA A 1 106 ? 7.945 -8.920 6.246 1.00 64.31 106 ALA A O 1
ATOM 825 N N . PRO A 1 107 ? 8.496 -7.396 4.624 1.00 71.50 107 PRO A N 1
ATOM 826 C CA . PRO A 1 107 ? 7.656 -6.363 5.502 1.00 71.50 107 PRO A CA 1
ATOM 827 C C . PRO A 1 107 ? 6.176 -6.995 5.190 1.00 71.50 107 PRO A C 1
ATOM 829 O O . PRO A 1 107 ? 6.023 -7.849 4.304 1.00 71.50 107 PRO A O 1
ATOM 832 N N . PHE A 1 108 ? 5.058 -6.492 5.738 1.00 83.94 108 PHE A N 1
ATOM 833 C CA . PHE A 1 108 ? 3.767 -6.559 5.017 1.00 83.94 108 PHE A CA 1
ATOM 834 C C . PHE A 1 108 ? 3.186 -5.188 4.626 1.00 83.94 108 PHE A C 1
ATOM 836 O O . PHE A 1 108 ? 3.599 -4.139 5.115 1.00 83.94 108 PHE A O 1
ATOM 843 N N . SER A 1 109 ? 2.231 -5.182 3.698 1.00 88.44 109 SER A N 1
ATOM 844 C CA . SER A 1 109 ? 1.495 -3.980 3.282 1.00 88.44 109 SER A CA 1
ATOM 845 C C . SER A 1 109 ? 0.036 -4.109 3.698 1.00 88.44 109 SER A C 1
ATOM 847 O O . SER A 1 109 ? -0.583 -5.133 3.409 1.00 88.44 109 SER A O 1
ATOM 849 N N . ARG A 1 110 ? -0.531 -3.072 4.324 1.00 93.31 110 ARG A N 1
ATOM 850 C CA . ARG A 1 110 ? -1.992 -2.980 4.475 1.00 93.31 110 ARG A CA 1
ATOM 851 C C . ARG A 1 110 ? -2.639 -2.563 3.146 1.00 93.31 110 ARG A C 1
ATOM 853 O O . ARG A 1 110 ? -1.934 -2.228 2.190 1.00 93.31 110 ARG A O 1
ATOM 860 N N . TYR A 1 111 ? -3.967 -2.565 3.075 1.00 95.75 111 TYR A N 1
ATOM 861 C CA . TYR A 1 111 ? -4.708 -2.069 1.911 1.00 95.75 111 TYR A CA 1
ATOM 862 C C . TYR A 1 111 ? -6.053 -1.438 2.278 1.00 95.75 111 TYR A C 1
ATOM 864 O O . TYR A 1 111 ? -6.684 -1.816 3.259 1.00 95.75 111 TYR A O 1
ATOM 872 N N . CYS A 1 112 ? -6.524 -0.490 1.467 1.00 97.06 112 CYS A N 1
ATOM 873 C CA . CYS A 1 112 ? -7.919 -0.049 1.512 1.00 97.06 112 CYS A CA 1
ATOM 874 C C . CYS A 1 112 ? -8.720 -0.859 0.486 1.00 97.06 112 CYS A C 1
ATOM 876 O O . CYS A 1 112 ? -8.296 -0.974 -0.664 1.00 97.06 112 CYS A O 1
ATOM 878 N N . VAL A 1 113 ? -9.865 -1.411 0.904 1.00 95.75 113 VAL A N 1
ATOM 879 C CA . VAL A 1 113 ? -10.790 -2.146 0.024 1.00 95.75 113 VAL A CA 1
ATOM 880 C C . VAL A 1 113 ? -11.240 -1.258 -1.135 1.00 95.75 113 VAL A C 1
ATOM 882 O O . VAL A 1 113 ? -10.992 -1.597 -2.287 1.00 95.75 113 VAL A O 1
ATOM 885 N N . GLU A 1 114 ? -11.797 -0.087 -0.832 1.00 97.19 114 GLU A N 1
ATOM 886 C CA . GLU A 1 114 ? -12.372 0.812 -1.837 1.00 97.19 114 GLU A CA 1
ATOM 887 C C . GLU A 1 114 ? -11.309 1.361 -2.805 1.00 97.19 114 GLU A C 1
ATOM 889 O O . GLU A 1 114 ? -11.503 1.319 -4.015 1.00 97.19 114 GLU A O 1
ATOM 894 N N . CYS A 1 115 ? -10.127 1.769 -2.313 1.00 96.69 115 CYS A N 1
ATOM 895 C CA . CYS A 1 115 ? -9.014 2.185 -3.185 1.00 96.69 115 CYS A CA 1
ATOM 896 C C . CYS A 1 115 ? -8.557 1.087 -4.154 1.00 96.69 115 CYS A C 1
ATOM 898 O O . CYS A 1 115 ? -8.074 1.404 -5.240 1.00 96.69 115 CYS A O 1
ATOM 900 N N . LEU A 1 116 ? -8.626 -0.187 -3.751 1.00 95.31 116 LEU A N 1
ATOM 901 C CA . LEU A 1 116 ? -8.345 -1.287 -4.669 1.00 95.31 116 LEU A CA 1
ATOM 902 C C . LEU A 1 116 ? -9.521 -1.513 -5.621 1.00 95.31 116 LEU A C 1
ATOM 904 O O . LEU A 1 116 ? -9.266 -1.788 -6.791 1.00 95.31 116 LEU A O 1
ATOM 908 N N . GLU A 1 117 ? -10.769 -1.404 -5.154 1.00 94.62 117 GLU A N 1
ATOM 909 C CA . GLU A 1 117 ? -11.969 -1.709 -5.941 1.00 94.62 117 GLU A CA 1
ATOM 910 C C . GLU A 1 117 ? -12.240 -0.685 -7.052 1.00 94.62 117 GLU A C 1
ATOM 912 O O . GLU A 1 117 ? -12.400 -1.083 -8.208 1.00 94.62 117 GLU A O 1
ATOM 917 N N . GLU A 1 118 ? -12.162 0.613 -6.745 1.00 94.44 118 GLU A N 1
ATOM 918 C CA . GLU A 1 118 ? -12.278 1.721 -7.710 1.00 94.44 118 GLU A CA 1
ATOM 919 C C . GLU A 1 118 ? -11.203 1.696 -8.813 1.00 94.44 118 GLU A C 1
ATOM 921 O O . GLU A 1 118 ? -11.388 2.254 -9.897 1.00 94.44 118 GLU A O 1
ATOM 926 N N . ALA A 1 119 ? -10.034 1.116 -8.531 1.00 90.19 119 ALA A N 1
ATOM 927 C CA . ALA A 1 119 ? -8.873 1.235 -9.399 1.00 90.19 119 ALA A CA 1
ATOM 928 C C . ALA A 1 119 ? -8.967 0.305 -10.622 1.00 90.19 119 ALA A C 1
ATOM 930 O O . ALA A 1 119 ? -8.831 -0.914 -10.512 1.00 90.19 119 ALA A O 1
ATOM 931 N N . VAL A 1 120 ? -9.080 0.902 -11.815 1.00 88.00 120 VAL A N 1
ATOM 932 C CA . VAL A 1 120 ? -9.001 0.205 -13.119 1.00 88.00 120 VAL A CA 1
ATOM 933 C C . VAL A 1 120 ? -7.702 -0.605 -13.247 1.00 88.00 120 VAL A C 1
ATOM 935 O O . VAL A 1 120 ? -7.704 -1.728 -13.743 1.00 88.00 120 VAL A O 1
ATOM 938 N N . SER A 1 121 ? -6.593 -0.061 -12.736 1.00 89.62 121 SER A N 1
ATOM 939 C CA . SER A 1 121 ? -5.323 -0.768 -12.549 1.00 89.62 121 SER A CA 1
ATOM 940 C C . SER A 1 121 ? -4.933 -0.722 -11.061 1.00 89.62 121 SER A C 1
ATOM 942 O O . SER A 1 121 ? -4.243 0.216 -10.656 1.00 89.62 121 SER A O 1
ATOM 944 N N . PRO A 1 122 ? -5.341 -1.711 -10.244 1.00 93.25 122 PRO A N 1
ATOM 945 C CA . PRO A 1 122 ? -5.098 -1.725 -8.801 1.00 93.25 122 PRO A CA 1
ATOM 946 C C . PRO A 1 122 ? -3.612 -1.679 -8.446 1.00 93.25 122 PRO A C 1
ATOM 948 O O . PRO A 1 122 ? -2.806 -2.382 -9.059 1.00 93.25 122 PRO A O 1
ATOM 951 N N . PHE A 1 123 ? -3.266 -0.892 -7.427 1.00 94.88 123 PHE A N 1
ATOM 952 C CA . PHE A 1 123 ? -1.899 -0.704 -6.940 1.00 94.88 123 PHE A CA 1
ATOM 953 C C . PHE A 1 123 ? -1.859 -0.546 -5.413 1.00 94.88 123 PHE A C 1
ATOM 955 O O . PHE A 1 123 ? -2.858 -0.190 -4.789 1.00 94.88 123 PHE A O 1
ATOM 962 N N . PHE A 1 124 ? -0.699 -0.804 -4.807 1.00 94.94 124 PHE 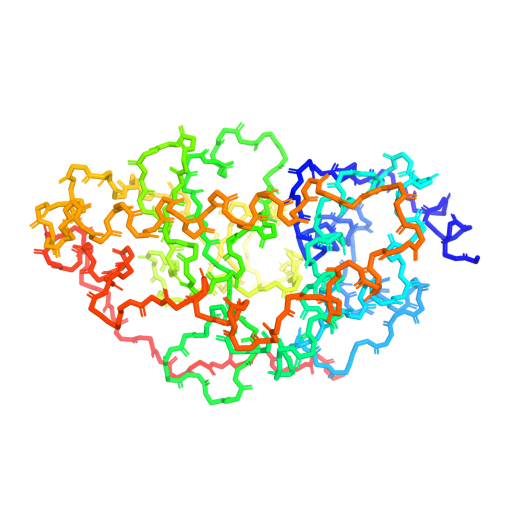A N 1
ATOM 963 C CA . PHE A 1 124 ? -0.468 -0.595 -3.375 1.00 94.94 124 PHE A CA 1
ATOM 964 C C . PHE A 1 124 ? 0.341 0.681 -3.142 1.00 94.94 124 PHE A C 1
ATOM 966 O O . PHE A 1 124 ? 1.447 0.837 -3.674 1.00 94.94 124 PHE A O 1
ATOM 973 N N . ARG A 1 125 ? -0.193 1.580 -2.309 1.00 94.12 125 ARG A N 1
ATOM 974 C CA . ARG A 1 125 ? 0.465 2.847 -1.970 1.00 94.12 125 ARG A CA 1
ATOM 975 C C . ARG A 1 125 ? 1.708 2.638 -1.108 1.00 94.12 125 ARG A C 1
ATOM 977 O O . ARG A 1 125 ? 1.709 1.781 -0.224 1.00 94.12 125 ARG A O 1
ATOM 984 N N . VAL A 1 126 ? 2.719 3.489 -1.293 1.00 90.19 126 VAL A N 1
ATOM 985 C CA . VAL A 1 126 ? 3.869 3.606 -0.376 1.00 90.19 126 VAL A CA 1
ATOM 986 C C . VAL A 1 126 ? 3.418 3.940 1.047 1.00 90.19 126 VAL A C 1
ATOM 988 O O . VAL A 1 126 ? 4.009 3.476 2.008 1.00 90.19 126 VAL A O 1
ATOM 991 N N . GLN A 1 127 ? 2.309 4.660 1.189 1.00 89.38 127 GLN A N 1
ATOM 992 C CA . GLN A 1 127 ? 1.739 5.044 2.475 1.00 89.38 127 GLN A CA 1
ATOM 993 C C . GLN A 1 127 ? 1.332 3.818 3.326 1.00 89.38 127 GLN A C 1
ATOM 995 O O . GLN A 1 127 ? 1.638 3.733 4.513 1.00 89.38 127 GLN A O 1
ATOM 1000 N N . TRP A 1 128 ? 0.746 2.781 2.712 1.00 92.19 128 TRP A N 1
ATOM 1001 C CA . TRP A 1 128 ? 0.228 1.580 3.401 1.00 92.19 128 TRP A CA 1
ATOM 1002 C C . TRP A 1 128 ? 1.314 0.613 3.914 1.00 92.19 128 TRP A C 1
ATOM 1004 O O . TRP A 1 128 ? 1.024 -0.477 4.420 1.00 92.19 128 TRP A O 1
ATOM 1014 N N . ARG A 1 129 ? 2.577 1.000 3.736 1.00 86.94 129 ARG A N 1
ATOM 1015 C CA . ARG A 1 129 ? 3.786 0.256 4.090 1.00 86.94 129 ARG A CA 1
ATOM 1016 C C . ARG A 1 129 ? 4.197 0.456 5.549 1.00 86.94 129 ARG A C 1
ATOM 1018 O O . ARG A 1 129 ? 4.915 -0.381 6.101 1.00 86.94 129 ARG A O 1
ATOM 1025 N N . PHE A 1 130 ? 3.754 1.551 6.165 1.00 83.38 130 PHE A N 1
ATOM 1026 C CA . PHE A 1 130 ? 4.151 1.965 7.509 1.00 83.38 130 PHE A CA 1
ATOM 1027 C C . PHE A 1 130 ? 3.232 1.384 8.586 1.00 83.38 130 PHE A C 1
ATOM 1029 O O . PHE A 1 130 ? 2.011 1.345 8.431 1.00 83.38 130 PHE A O 1
ATOM 1036 N N . GLN A 1 131 ? 3.806 0.970 9.719 1.00 81.31 131 GLN A N 1
ATOM 1037 C CA . GLN A 1 131 ? 3.065 0.413 10.857 1.00 81.31 131 GLN A CA 1
ATOM 1038 C C . GLN A 1 131 ? 1.973 1.372 11.349 1.00 81.31 131 GLN A C 1
ATOM 1040 O O . GLN A 1 131 ? 0.894 0.931 11.741 1.00 81.31 131 GLN A O 1
ATOM 1045 N N . ASN A 1 132 ? 2.222 2.672 11.240 1.00 80.62 132 ASN A N 1
ATOM 1046 C CA . ASN A 1 132 ? 1.359 3.728 11.756 1.00 80.62 132 ASN A CA 1
ATOM 1047 C C . ASN A 1 132 ? 0.239 4.129 10.790 1.00 80.62 132 ASN A C 1
ATOM 1049 O O . ASN A 1 132 ? -0.807 4.606 11.224 1.00 80.62 132 ASN A O 1
ATOM 1053 N N . TRP A 1 133 ? 0.416 3.886 9.487 1.00 88.00 133 TRP A N 1
ATOM 1054 C CA . TRP A 1 133 ? -0.602 4.189 8.489 1.00 88.00 133 TRP A CA 1
ATOM 1055 C C . TRP A 1 133 ? -1.706 3.121 8.535 1.00 88.00 133 TRP A C 1
ATOM 1057 O O . TRP A 1 133 ? -1.640 2.082 7.872 1.00 88.00 133 TRP A O 1
ATOM 1067 N N . ARG A 1 134 ? -2.708 3.363 9.389 1.00 89.44 134 ARG A N 1
ATOM 1068 C CA . ARG A 1 134 ? -3.778 2.409 9.731 1.00 89.44 134 ARG A CA 1
ATOM 1069 C C . ARG A 1 134 ? -5.151 2.712 9.133 1.00 89.44 134 ARG A C 1
ATOM 1071 O O . ARG A 1 134 ? -5.992 1.820 9.157 1.00 89.44 134 ARG A O 1
ATOM 1078 N N . TYR A 1 135 ? -5.390 3.904 8.585 1.00 91.38 135 TYR A N 1
ATOM 1079 C CA . TYR A 1 135 ? -6.671 4.264 7.960 1.00 91.38 135 TYR A CA 1
ATOM 1080 C C . TYR A 1 135 ? -6.485 4.878 6.562 1.00 91.38 135 TYR A C 1
ATOM 1082 O O . TYR A 1 135 ? -5.383 5.290 6.188 1.00 91.38 135 TYR A O 1
ATOM 1090 N N . CYS A 1 136 ? -7.550 4.903 5.766 1.00 95.00 136 CYS A N 1
ATOM 1091 C CA . CYS A 1 136 ? -7.595 5.570 4.471 1.00 95.00 136 CYS A CA 1
ATOM 1092 C C . CYS A 1 136 ? -8.257 6.949 4.616 1.00 95.00 136 CYS A C 1
ATOM 1094 O O . CYS A 1 136 ? -9.442 6.986 4.954 1.00 95.00 136 CYS A O 1
ATOM 1096 N N . PRO A 1 137 ? -7.565 8.068 4.327 1.00 92.06 137 PRO A N 1
ATOM 1097 C CA . PRO A 1 137 ? -8.181 9.393 4.387 1.00 92.06 137 PRO A CA 1
ATOM 1098 C C . PRO A 1 137 ? -9.200 9.626 3.263 1.00 92.06 137 PRO A C 1
ATOM 1100 O O . PRO A 1 137 ? -10.148 10.370 3.464 1.00 92.06 137 PRO A O 1
ATOM 1103 N N . LYS A 1 138 ? -9.072 8.947 2.110 1.00 94.56 138 LYS A N 1
ATOM 1104 C CA . LYS A 1 138 ? -10.057 9.042 1.016 1.00 94.56 138 LYS A CA 1
ATOM 1105 C C . LYS A 1 138 ? -11.404 8.384 1.360 1.00 94.56 138 LYS A C 1
ATOM 1107 O O . LYS A 1 138 ? -12.441 8.847 0.902 1.00 94.56 138 LYS A O 1
ATOM 1112 N N . HIS A 1 139 ? -11.380 7.278 2.105 1.00 96.06 139 HIS A N 1
ATOM 1113 C CA . HIS A 1 139 ? -12.535 6.377 2.272 1.00 96.06 139 HIS A CA 1
ATOM 1114 C C . HIS A 1 139 ? -13.004 6.214 3.719 1.00 96.06 139 HIS A C 1
ATOM 1116 O O . HIS A 1 139 ? -13.827 5.348 3.993 1.00 96.06 139 HIS A O 1
ATOM 1122 N N . GLU A 1 140 ? -12.455 7.009 4.642 1.00 94.75 140 GLU A N 1
ATOM 1123 C CA . GLU A 1 140 ? -12.812 7.036 6.069 1.00 94.75 140 GLU A CA 1
ATOM 1124 C C . GLU A 1 140 ? -12.982 5.639 6.693 1.00 94.75 140 GLU A C 1
ATOM 1126 O O . GLU A 1 140 ? -13.935 5.340 7.419 1.00 94.75 140 GLU A O 1
ATOM 1131 N N . CYS A 1 141 ? -12.020 4.761 6.407 1.00 95.12 141 CYS A N 1
ATOM 1132 C CA . CYS A 1 141 ? -12.020 3.370 6.843 1.00 95.12 141 CYS A CA 1
ATOM 1133 C C . CYS A 1 141 ? -10.648 2.943 7.369 1.00 95.12 141 CYS A C 1
ATOM 1135 O O . CYS A 1 141 ? -9.624 3.507 6.980 1.00 95.12 141 CYS A O 1
ATOM 1137 N N . LEU A 1 142 ? -10.597 1.910 8.210 1.00 94.94 142 LEU A N 1
ATOM 1138 C CA . LEU A 1 142 ? -9.336 1.240 8.529 1.00 94.94 142 LEU A CA 1
ATOM 1139 C C . LEU A 1 142 ? -8.778 0.537 7.283 1.00 94.94 142 LEU A C 1
ATOM 1141 O O . LEU A 1 142 ? -9.523 0.128 6.391 1.00 94.94 142 LEU A O 1
ATOM 1145 N N . LEU A 1 143 ? -7.456 0.398 7.225 1.00 95.25 143 LEU A N 1
ATOM 1146 C CA . LEU A 1 143 ? -6.797 -0.433 6.227 1.00 95.25 143 LEU A CA 1
ATOM 1147 C C . LEU A 1 143 ? -6.768 -1.884 6.703 1.00 95.25 143 LEU A C 1
ATOM 1149 O O . LEU A 1 143 ? -6.310 -2.172 7.810 1.00 95.25 143 LEU A O 1
ATOM 1153 N N . GLU A 1 144 ? -7.194 -2.791 5.833 1.00 94.56 144 GLU A N 1
ATOM 1154 C CA . GLU A 1 144 ? -7.110 -4.226 6.055 1.00 94.56 144 GLU A CA 1
ATOM 1155 C C . GLU A 1 144 ? -5.644 -4.666 6.120 1.00 94.56 144 GLU A C 1
ATOM 1157 O O . GLU A 1 144 ? -4.825 -4.349 5.251 1.00 94.56 144 GLU A O 1
ATOM 1162 N N . ASP A 1 145 ? -5.316 -5.397 7.178 1.00 92.00 145 ASP A N 1
ATOM 1163 C CA . ASP A 1 145 ? -3.978 -5.889 7.496 1.00 92.00 145 ASP A CA 1
ATOM 1164 C C . ASP A 1 145 ? -3.764 -7.356 7.085 1.00 92.00 145 ASP A C 1
ATOM 1166 O O . ASP A 1 145 ? -2.626 -7.806 6.992 1.00 92.00 145 ASP A O 1
ATOM 1170 N N . ALA A 1 146 ? -4.835 -8.092 6.768 1.00 89.69 146 ALA A N 1
ATOM 1171 C CA . ALA A 1 146 ? -4.799 -9.506 6.399 1.00 89.69 146 ALA A CA 1
ATOM 1172 C C . ALA A 1 146 ? -5.804 -9.846 5.286 1.00 89.69 146 ALA A C 1
ATOM 1174 O O . ALA A 1 146 ? -6.855 -9.223 5.167 1.00 89.69 146 ALA A O 1
ATOM 1175 N N . CYS A 1 147 ? -5.530 -10.886 4.490 1.00 89.00 147 CYS A N 1
ATOM 1176 C CA . CYS A 1 147 ? -6.533 -11.428 3.572 1.00 89.00 147 CYS A CA 1
ATOM 1177 C C . CYS A 1 147 ? -7.696 -12.083 4.351 1.00 89.00 147 CYS A C 1
ATOM 1179 O O . CYS A 1 147 ? -7.442 -12.992 5.152 1.00 89.00 147 CYS A O 1
ATOM 1181 N N . PRO A 1 148 ? -8.970 -11.755 4.049 1.00 85.62 148 PRO A N 1
ATOM 1182 C CA . PRO A 1 148 ? -10.134 -12.190 4.831 1.00 85.62 148 PRO A CA 1
ATOM 1183 C C . PRO A 1 148 ? -10.448 -13.697 4.783 1.00 85.62 148 PRO A C 1
ATOM 1185 O O . PRO A 1 148 ? -11.357 -14.148 5.472 1.00 85.62 148 PRO A O 1
ATOM 1188 N N . SER A 1 149 ? -9.732 -14.488 3.974 1.00 86.25 149 SER A N 1
ATOM 1189 C CA . SER A 1 149 ? -9.947 -15.940 3.846 1.00 86.25 149 SER A CA 1
ATOM 1190 C C . SER A 1 149 ? -8.800 -16.804 4.362 1.00 86.25 149 SER A C 1
ATOM 1192 O O . SER A 1 149 ? -9.056 -17.931 4.775 1.00 86.25 149 SER A O 1
ATOM 1194 N N . CYS A 1 150 ? -7.553 -16.330 4.314 1.00 85.12 150 CYS A N 1
ATOM 1195 C CA . CYS A 1 150 ? -6.387 -17.113 4.742 1.00 85.12 150 CYS A CA 1
ATOM 1196 C C . CYS A 1 150 ? -5.586 -16.454 5.871 1.00 85.12 150 CYS A C 1
ATOM 1198 O O . CYS A 1 150 ? -4.592 -17.024 6.312 1.00 85.12 150 CYS A O 1
ATOM 1200 N N . GLY A 1 151 ? -5.975 -15.252 6.313 1.00 85.12 151 GLY A N 1
ATOM 1201 C CA . GLY A 1 151 ? -5.299 -14.509 7.376 1.00 85.12 151 GLY A CA 1
ATOM 1202 C C . GLY A 1 151 ? -3.899 -13.998 7.018 1.00 85.12 151 GLY A C 1
ATOM 1203 O O . GLY A 1 151 ? -3.259 -13.390 7.866 1.00 85.12 151 GLY A O 1
ATOM 1204 N N . ILE A 1 152 ? -3.405 -14.225 5.794 1.00 83.88 152 ILE A N 1
ATOM 1205 C CA . ILE A 1 152 ? -2.060 -13.799 5.388 1.00 83.88 152 ILE A CA 1
ATOM 1206 C C . ILE A 1 152 ? -2.096 -12.347 4.875 1.00 83.88 152 ILE A C 1
ATOM 1208 O O . ILE A 1 152 ? -2.867 -12.063 3.950 1.00 83.88 152 ILE A O 1
ATOM 1212 N N . PRO A 1 153 ? -1.267 -11.439 5.422 1.00 86.88 153 PRO A N 1
ATOM 1213 C CA . PRO A 1 153 ? -1.101 -10.080 4.907 1.00 86.88 153 PRO A CA 1
ATOM 1214 C C . PRO A 1 153 ? -0.504 -10.029 3.487 1.00 86.88 153 PRO A C 1
ATOM 1216 O O . PRO A 1 153 ? 0.302 -10.891 3.126 1.00 86.88 153 PRO A O 1
ATOM 1219 N N . PRO A 1 154 ? -0.824 -9.006 2.674 1.00 87.56 154 PRO A N 1
ATOM 1220 C CA . PRO A 1 154 ? -0.140 -8.761 1.406 1.00 87.56 154 PRO A CA 1
ATOM 1221 C C . PRO A 1 154 ? 1.375 -8.544 1.571 1.00 87.56 154 PRO A C 1
ATOM 1223 O O . PRO A 1 154 ? 1.830 -7.572 2.176 1.00 87.56 154 PRO A O 1
ATOM 1226 N N . CYS A 1 155 ? 2.165 -9.440 0.980 1.00 83.62 155 CYS A N 1
ATOM 1227 C CA . CYS A 1 155 ? 3.608 -9.286 0.791 1.00 83.62 155 CYS A CA 1
ATOM 1228 C C . CYS A 1 155 ? 3.879 -8.875 -0.663 1.00 83.62 155 CYS A C 1
ATOM 1230 O O . CYS A 1 155 ? 3.274 -9.439 -1.576 1.00 83.62 155 CYS A O 1
ATOM 1232 N N . LEU A 1 156 ? 4.774 -7.905 -0.868 1.00 83.38 156 LEU A N 1
ATOM 1233 C CA . LEU A 1 156 ? 5.157 -7.371 -2.179 1.00 83.38 156 LEU A CA 1
ATOM 1234 C C . LEU A 1 156 ? 6.691 -7.240 -2.287 1.00 83.38 156 LEU A C 1
ATOM 1236 O O . LEU A 1 156 ? 7.332 -7.030 -1.253 1.00 83.38 156 LEU A O 1
ATOM 1240 N N . PRO A 1 157 ? 7.262 -7.304 -3.509 1.00 83.31 157 PRO A N 1
ATOM 1241 C CA . PRO A 1 157 ? 6.592 -7.630 -4.775 1.00 83.31 157 PRO A CA 1
ATOM 1242 C C . PRO A 1 157 ? 6.204 -9.114 -4.848 1.00 83.31 157 PRO A C 1
ATOM 1244 O O . PRO A 1 157 ? 6.631 -9.917 -4.022 1.00 83.31 157 PRO A O 1
ATOM 1247 N N . ILE A 1 158 ? 5.367 -9.498 -5.816 1.00 80.12 158 ILE A N 1
ATOM 1248 C CA . ILE A 1 158 ? 4.831 -10.866 -5.864 1.00 80.12 158 ILE A CA 1
ATOM 1249 C C . ILE A 1 158 ? 4.552 -11.376 -7.279 1.00 80.12 158 ILE A C 1
ATOM 1251 O O . ILE A 1 158 ? 4.025 -10.671 -8.133 1.00 80.12 158 ILE A O 1
ATOM 1255 N N . SER A 1 159 ? 4.875 -12.646 -7.536 1.00 79.62 159 SER A N 1
ATOM 1256 C CA . SER A 1 159 ? 4.596 -13.284 -8.825 1.00 79.62 159 SER A CA 1
ATOM 1257 C C . SER A 1 159 ? 3.101 -13.574 -8.985 1.00 79.62 159 SER A C 1
ATOM 1259 O O . SER A 1 159 ? 2.624 -14.644 -8.610 1.00 79.62 159 SER A O 1
ATOM 1261 N N . MET A 1 160 ? 2.367 -12.645 -9.600 1.00 76.44 160 MET A N 1
ATOM 1262 C CA . MET A 1 160 ? 0.956 -12.845 -9.956 1.00 76.44 160 MET A CA 1
ATOM 1263 C C . MET A 1 160 ? 0.741 -13.915 -11.044 1.00 76.44 160 MET A C 1
ATOM 1265 O O . MET A 1 160 ? -0.363 -14.446 -11.177 1.00 76.44 160 MET A O 1
ATOM 1269 N N . MET A 1 161 ? 1.801 -14.328 -11.753 1.00 71.19 161 MET A N 1
ATOM 1270 C CA . MET A 1 161 ? 1.794 -15.553 -12.556 1.00 71.19 161 MET A CA 1
ATOM 1271 C C . MET A 1 161 ? 1.660 -16.802 -11.669 1.00 71.19 161 MET A C 1
ATOM 1273 O O . MET A 1 161 ? 2.634 -17.258 -11.067 1.00 71.19 161 MET A O 1
ATOM 1277 N N . CYS A 1 162 ? 0.468 -17.399 -11.640 1.00 59.16 162 CYS A N 1
ATOM 1278 C CA . CYS A 1 162 ? 0.190 -18.652 -10.936 1.00 59.16 162 CYS A CA 1
ATOM 1279 C C . CYS A 1 162 ? 0.006 -19.816 -11.923 1.00 59.16 162 CYS A C 1
ATOM 1281 O O . CYS A 1 162 ? -1.096 -20.080 -12.390 1.00 59.16 162 CYS A O 1
ATOM 1283 N N . ALA A 1 163 ? 1.077 -20.564 -12.199 1.00 45.00 163 ALA A N 1
ATOM 1284 C CA . ALA A 1 163 ? 1.076 -21.640 -13.200 1.00 45.00 163 ALA A CA 1
ATOM 1285 C C . ALA A 1 163 ? 0.269 -22.909 -12.825 1.00 45.00 163 ALA A C 1
ATOM 1287 O O . ALA A 1 163 ? 0.197 -23.837 -13.628 1.00 45.00 163 ALA A O 1
ATOM 1288 N N . LYS A 1 164 ? -0.282 -23.014 -11.603 1.00 48.22 164 LYS A N 1
ATOM 1289 C CA . LYS A 1 164 ? -0.897 -24.254 -11.085 1.00 48.22 164 LYS A CA 1
ATOM 1290 C C . LYS A 1 164 ? -2.117 -24.023 -10.177 1.00 48.22 164 LYS A C 1
ATOM 1292 O O . LYS A 1 164 ? -2.011 -24.202 -8.965 1.00 48.22 164 LYS A O 1
ATOM 1297 N N . ARG A 1 165 ? -3.273 -23.692 -10.773 1.00 43.84 165 ARG A N 1
ATOM 1298 C CA . ARG A 1 165 ? -4.619 -24.258 -10.473 1.00 43.84 165 ARG A CA 1
ATOM 1299 C C . ARG A 1 165 ? -5.722 -23.466 -11.192 1.00 43.84 165 ARG A C 1
ATOM 1301 O O . ARG A 1 165 ? -5.862 -22.282 -10.932 1.00 43.84 165 ARG A O 1
ATOM 1308 N N . GLN A 1 166 ? -6.509 -24.178 -12.008 1.00 38.06 166 GLN A N 1
ATOM 1309 C CA . GLN A 1 166 ? -7.805 -23.793 -12.601 1.00 38.06 166 GLN A CA 1
ATOM 1310 C C . GLN A 1 166 ? -7.848 -22.489 -13.438 1.00 38.06 166 GLN A C 1
ATOM 1312 O O . GLN A 1 166 ? -7.722 -21.382 -12.932 1.00 38.06 166 GLN A O 1
ATOM 1317 N N . GLY A 1 167 ? -8.132 -22.625 -14.738 1.00 43.25 167 GLY A N 1
ATOM 1318 C CA . GLY A 1 167 ? -8.761 -21.567 -15.549 1.00 43.25 167 GLY A CA 1
ATOM 1319 C C . GLY A 1 167 ? -7.899 -20.402 -16.054 1.00 43.25 167 GLY A C 1
ATOM 1320 O O . GLY A 1 167 ? -8.393 -19.624 -16.857 1.00 43.25 167 GLY A O 1
ATOM 1321 N N . GLY A 1 168 ? -6.634 -20.262 -15.643 1.00 47.38 168 GLY A N 1
ATOM 1322 C CA . GLY A 1 168 ? -5.683 -19.345 -16.300 1.00 47.38 168 GLY A CA 1
ATOM 1323 C C . GLY A 1 168 ? -5.968 -17.839 -16.166 1.00 47.38 168 GLY A C 1
ATOM 1324 O O . GLY A 1 168 ? -5.413 -17.052 -16.928 1.00 47.38 168 GLY A O 1
ATOM 1325 N N . ILE A 1 169 ? -6.803 -17.419 -15.210 1.00 51.94 169 ILE A N 1
ATOM 1326 C CA . ILE A 1 169 ? -7.150 -16.003 -15.004 1.00 51.94 169 ILE A CA 1
ATOM 1327 C C . ILE A 1 169 ? -5.913 -15.203 -14.554 1.00 51.94 169 ILE A C 1
ATOM 1329 O O . ILE A 1 169 ? -5.297 -15.511 -13.529 1.00 51.94 169 ILE A O 1
ATOM 1333 N N . LEU A 1 170 ? -5.585 -14.139 -15.296 1.00 57.94 170 LEU A N 1
ATOM 1334 C CA . LEU A 1 170 ? -4.569 -13.150 -14.924 1.00 57.94 170 LEU A CA 1
ATOM 1335 C C . LEU A 1 170 ? -4.969 -12.438 -13.623 1.00 57.94 170 LEU A C 1
ATOM 1337 O O . LEU A 1 170 ? -5.981 -11.743 -13.562 1.00 57.94 170 LEU A O 1
ATOM 1341 N N . ARG A 1 171 ? -4.159 -12.593 -12.571 1.00 73.25 171 ARG A N 1
ATOM 1342 C CA . ARG A 1 171 ? -4.405 -11.958 -11.270 1.00 73.25 171 ARG A CA 1
ATOM 1343 C C . ARG A 1 171 ? -3.847 -10.538 -11.241 1.00 73.25 171 ARG A C 1
ATOM 1345 O O . ARG A 1 171 ? -2.649 -10.337 -11.400 1.00 73.25 171 ARG A O 1
ATOM 1352 N N . SER A 1 172 ? -4.705 -9.560 -10.968 1.00 85.75 172 SER A N 1
ATOM 1353 C CA . SER A 1 172 ? -4.298 -8.203 -10.579 1.00 85.75 172 SER A CA 1
ATOM 1354 C C . SER A 1 172 ? -4.048 -8.103 -9.067 1.00 85.75 172 SER A C 1
ATOM 1356 O O . SER A 1 172 ? -4.442 -8.992 -8.309 1.00 85.75 172 SER A O 1
ATOM 1358 N N . LEU A 1 173 ? -3.485 -6.980 -8.604 1.00 91.31 173 LEU A N 1
ATOM 1359 C CA . LEU A 1 173 ? -3.247 -6.694 -7.179 1.00 91.31 173 LEU A CA 1
ATOM 1360 C C . LEU A 1 173 ? -4.523 -6.650 -6.300 1.00 91.31 173 LEU A C 1
ATOM 1362 O O . LEU A 1 173 ? -4.400 -6.651 -5.079 1.00 91.31 173 LEU A O 1
ATOM 1366 N N . LYS A 1 174 ? -5.738 -6.717 -6.875 1.00 91.31 174 LYS A N 1
ATOM 1367 C CA . LYS A 1 174 ? -6.978 -7.030 -6.127 1.00 91.31 174 LYS A CA 1
ATOM 1368 C C . LYS A 1 174 ? -6.968 -8.429 -5.489 1.00 91.31 174 LYS A C 1
ATOM 1370 O O . LYS A 1 174 ? -7.789 -8.688 -4.616 1.00 91.31 174 LYS A O 1
ATOM 1375 N N . HIS A 1 175 ? -6.098 -9.349 -5.911 1.00 90.06 175 HIS A N 1
ATOM 1376 C CA . HIS A 1 175 ? -6.124 -10.754 -5.488 1.00 90.06 175 HIS A CA 1
ATOM 1377 C C . HIS A 1 175 ? -5.066 -11.069 -4.424 1.00 90.06 175 HIS A C 1
ATOM 1379 O O . HIS A 1 175 ? -3.916 -10.642 -4.509 1.00 90.06 175 HIS A O 1
ATOM 1385 N N . CYS A 1 176 ? -5.423 -11.900 -3.445 1.00 87.81 176 CYS A N 1
ATOM 1386 C CA . CYS A 1 176 ? -4.490 -12.401 -2.444 1.00 87.81 176 CYS A CA 1
ATOM 1387 C C . CYS A 1 176 ? -3.405 -13.271 -3.090 1.00 87.81 176 CYS A C 1
ATOM 1389 O O . CYS A 1 176 ? -3.700 -14.300 -3.703 1.00 87.81 176 CYS A O 1
ATOM 1391 N N . GLY A 1 177 ? -2.141 -12.928 -2.841 1.00 81.31 177 GLY A N 1
ATOM 1392 C CA . GLY A 1 177 ? -0.986 -13.691 -3.310 1.00 81.31 177 GLY A CA 1
ATOM 1393 C C . GLY A 1 177 ? -0.967 -15.173 -2.915 1.00 81.31 177 GLY A C 1
ATOM 1394 O O . GLY A 1 177 ? -0.470 -15.996 -3.679 1.00 81.31 177 GLY A O 1
ATOM 1395 N N . LYS A 1 178 ? -1.529 -15.537 -1.750 1.00 83.25 178 LYS A N 1
ATOM 1396 C CA . LYS A 1 178 ? -1.546 -16.930 -1.266 1.00 83.25 178 LYS A CA 1
ATOM 1397 C C . LYS A 1 178 ? -2.714 -17.740 -1.828 1.00 83.25 178 LYS A C 1
ATOM 1399 O O . LYS A 1 178 ? -2.490 -18.783 -2.434 1.00 83.25 178 LYS A O 1
ATOM 1404 N N . CYS A 1 179 ? -3.954 -17.304 -1.590 1.00 83.50 179 CYS A N 1
ATOM 1405 C CA . CYS A 1 179 ? -5.151 -18.090 -1.921 1.00 83.50 179 CYS A CA 1
ATOM 1406 C C . CYS A 1 179 ? -5.818 -17.689 -3.246 1.00 83.50 179 CYS A C 1
ATOM 1408 O O . CYS A 1 179 ? -6.619 -18.454 -3.771 1.00 83.50 179 CYS A O 1
ATOM 1410 N N . GLY A 1 180 ? -5.488 -16.524 -3.811 1.00 84.38 180 GLY A N 1
ATOM 1411 C CA . GLY A 1 180 ? -6.097 -16.009 -5.039 1.00 84.38 180 GLY A CA 1
ATOM 1412 C C . GLY A 1 180 ? -7.469 -15.357 -4.873 1.00 84.38 180 GLY A C 1
ATOM 1413 O O . GLY A 1 180 ? -8.012 -14.887 -5.865 1.00 84.38 180 GLY A O 1
ATOM 1414 N N . LEU A 1 181 ? -8.032 -15.302 -3.662 1.00 87.69 181 LEU A N 1
ATOM 1415 C CA . LEU A 1 181 ? -9.305 -14.622 -3.410 1.00 87.69 181 LEU A CA 1
ATOM 1416 C C . LEU A 1 181 ? -9.164 -13.101 -3.571 1.00 87.69 181 LEU A C 1
ATOM 1418 O O . LEU A 1 181 ? -8.132 -12.543 -3.198 1.00 87.69 181 LEU A O 1
ATOM 1422 N N . LEU A 1 182 ? -10.215 -12.428 -4.048 1.00 90.56 182 LEU A N 1
ATOM 1423 C CA . LEU A 1 182 ? -10.319 -10.968 -4.000 1.00 90.56 182 LEU A CA 1
ATOM 1424 C C . LEU A 1 182 ? -10.153 -10.454 -2.559 1.00 90.56 182 LEU A C 1
ATOM 1426 O O . LEU A 1 182 ? -10.886 -10.848 -1.650 1.00 90.56 182 LEU A O 1
ATOM 1430 N N . LEU A 1 183 ? -9.191 -9.554 -2.370 1.00 91.81 183 LEU A N 1
ATOM 1431 C CA . LEU A 1 183 ? -8.931 -8.832 -1.124 1.00 91.81 183 LEU A CA 1
ATOM 1432 C C . LEU A 1 183 ? -10.084 -7.881 -0.772 1.00 91.81 183 LEU A C 1
ATOM 1434 O O . LEU A 1 183 ? -10.344 -7.644 0.405 1.00 91.81 183 LEU A O 1
ATOM 1438 N N . THR A 1 184 ? -10.801 -7.406 -1.791 1.00 93.19 184 THR A N 1
ATOM 1439 C CA . THR A 1 184 ? -11.954 -6.501 -1.714 1.00 93.19 184 THR A CA 1
ATOM 1440 C C . THR A 1 184 ? -13.283 -7.200 -1.395 1.00 93.19 184 THR A C 1
ATOM 1442 O O . THR A 1 184 ? -14.324 -6.557 -1.352 1.00 93.19 184 THR A O 1
ATOM 1445 N N . LYS A 1 185 ? -13.282 -8.519 -1.131 1.00 89.81 185 LYS A N 1
ATOM 1446 C CA . LYS A 1 185 ? -14.515 -9.301 -0.903 1.00 89.81 185 LYS A CA 1
ATOM 1447 C C . LYS A 1 185 ? -15.314 -8.892 0.351 1.00 89.81 185 LYS A C 1
ATOM 1449 O O . LYS A 1 185 ? -16.501 -9.199 0.423 1.00 89.81 185 LYS A O 1
ATOM 1454 N N . LEU A 1 186 ? -14.690 -8.263 1.349 1.00 86.69 186 LEU A N 1
ATOM 1455 C CA . LEU A 1 186 ? -15.396 -7.738 2.523 1.00 86.69 186 LEU A CA 1
ATOM 1456 C C . LEU A 1 186 ? -15.504 -6.219 2.434 1.00 86.69 186 LEU A C 1
ATOM 1458 O O . LEU A 1 186 ? -14.493 -5.561 2.206 1.00 86.69 186 LEU A O 1
ATOM 1462 N N . ALA A 1 187 ? -16.686 -5.675 2.733 1.00 92.25 187 ALA A N 1
ATOM 1463 C CA . ALA A 1 187 ? -16.850 -4.246 2.995 1.00 92.25 187 ALA A CA 1
ATOM 1464 C C . ALA A 1 187 ? -15.878 -3.790 4.109 1.00 92.25 187 ALA A C 1
ATOM 1466 O O . ALA A 1 187 ? -15.666 -4.550 5.070 1.00 92.25 187 ALA A O 1
ATOM 1467 N N . PRO A 1 188 ? -15.257 -2.603 3.991 1.00 94.75 188 PRO A N 1
ATOM 1468 C CA . PRO A 1 188 ? -14.225 -2.126 4.910 1.00 94.75 188 PRO A CA 1
ATOM 1469 C C . PRO A 1 188 ? -14.783 -1.810 6.304 1.00 94.75 188 PRO A C 1
ATOM 1471 O O . PRO A 1 188 ? -15.980 -1.587 6.471 1.00 94.75 188 PRO A O 1
ATOM 1474 N N . VAL A 1 189 ? -13.905 -1.744 7.311 1.00 95.19 189 VAL A N 1
ATOM 1475 C CA . VAL A 1 189 ? -14.280 -1.226 8.639 1.00 95.19 189 VAL A CA 1
ATOM 1476 C C . VAL A 1 189 ? -14.289 0.304 8.599 1.00 95.19 189 VAL A C 1
ATOM 1478 O O . VAL A 1 189 ? -13.223 0.918 8.537 1.00 95.19 189 VAL A O 1
ATOM 1481 N N . THR A 1 190 ? -15.464 0.932 8.641 1.00 95.94 190 THR A N 1
ATOM 1482 C CA . THR A 1 190 ? -15.591 2.406 8.637 1.00 95.94 190 THR A CA 1
ATOM 1483 C C . THR A 1 190 ? -15.041 3.032 9.924 1.00 95.94 190 THR A C 1
ATOM 1485 O O . THR A 1 190 ? -14.962 2.367 10.958 1.00 95.94 190 THR A O 1
ATOM 1488 N N . LEU A 1 191 ? -14.713 4.329 9.925 1.00 91.88 191 LEU A N 1
ATOM 1489 C CA . LEU A 1 191 ? -14.303 5.036 11.149 1.00 91.88 191 LEU A CA 1
ATOM 1490 C C . LEU A 1 191 ? -15.396 5.042 12.238 1.00 91.88 191 LEU A C 1
ATOM 1492 O O . LEU A 1 191 ? -15.075 5.088 13.425 1.00 91.88 191 LEU A O 1
ATOM 1496 N N . GLN A 1 192 ? -16.679 4.941 11.874 1.00 93.62 192 GLN A N 1
ATOM 1497 C CA . GLN A 1 192 ? -17.767 4.756 12.844 1.00 93.62 192 GLN A CA 1
ATOM 1498 C C . GLN A 1 192 ? -17.696 3.370 13.507 1.00 93.62 192 GLN A C 1
ATOM 1500 O O . GLN A 1 192 ? -17.755 3.262 14.731 1.00 93.62 192 GLN A O 1
ATOM 1505 N N . GLN A 1 193 ? -17.501 2.312 12.716 1.00 94.69 193 GLN A N 1
ATOM 1506 C CA . GLN A 1 193 ? -17.302 0.953 13.230 1.00 94.69 193 GLN A CA 1
ATOM 1507 C C . GLN A 1 193 ? -16.004 0.836 14.043 1.00 94.69 193 GLN A C 1
ATOM 1509 O O . GLN A 1 193 ? -15.982 0.168 15.072 1.00 94.69 193 GLN A O 1
ATOM 1514 N N . ALA A 1 194 ? -14.938 1.529 13.638 1.00 92.88 194 ALA A N 1
ATOM 1515 C CA . ALA A 1 194 ? -13.675 1.583 14.368 1.00 92.88 194 ALA A CA 1
ATOM 1516 C C . ALA A 1 194 ? -13.836 2.198 15.771 1.00 92.88 194 ALA A C 1
ATOM 1518 O O . ALA A 1 194 ? -13.281 1.664 16.733 1.00 92.88 194 ALA A O 1
ATOM 1519 N N . ARG A 1 195 ? -14.653 3.255 15.913 1.00 93.44 195 ARG A N 1
ATOM 1520 C CA . ARG A 1 195 ? -15.029 3.812 17.226 1.00 93.44 195 ARG A CA 1
ATOM 1521 C C . ARG A 1 195 ? -15.787 2.800 18.084 1.00 93.44 195 ARG A C 1
ATOM 1523 O O . ARG A 1 195 ? -15.413 2.587 19.233 1.00 93.44 195 ARG A O 1
ATOM 1530 N N . LEU A 1 196 ? -16.777 2.104 17.517 1.00 94.56 196 LEU A N 1
ATOM 1531 C CA . LEU A 1 196 ? -17.501 1.023 18.210 1.00 94.56 196 LEU A CA 1
ATOM 1532 C C . LEU A 1 196 ? -16.583 -0.152 18.603 1.00 94.56 196 LEU A C 1
ATOM 1534 O O . LEU A 1 196 ? -16.810 -0.803 19.618 1.00 94.56 196 LEU A O 1
ATOM 1538 N N . ALA A 1 197 ? -15.512 -0.395 17.844 1.00 92.56 197 ALA A N 1
ATOM 1539 C CA . ALA A 1 197 ? -14.467 -1.358 18.182 1.00 92.56 197 ALA A CA 1
ATOM 1540 C C . ALA A 1 197 ? -13.459 -0.845 19.235 1.00 92.56 197 ALA A C 1
ATOM 1542 O O . ALA A 1 197 ? -12.531 -1.576 19.588 1.00 92.56 197 ALA A O 1
ATOM 1543 N N . GLY A 1 198 ? -13.611 0.378 19.750 1.00 91.50 198 GLY A N 1
ATOM 1544 C CA . GLY A 1 198 ? -12.757 0.952 20.791 1.00 91.50 198 GLY A CA 1
ATOM 1545 C C . GLY A 1 198 ? -11.495 1.658 20.284 1.00 91.50 198 GLY A C 1
ATOM 1546 O O . GLY A 1 198 ? -10.469 1.582 20.955 1.00 91.50 198 GLY A O 1
ATOM 1547 N N . ILE A 1 199 ? -11.552 2.313 19.118 1.00 90.94 199 ILE A N 1
ATOM 1548 C CA . ILE A 1 199 ? -10.606 3.380 18.740 1.00 90.94 199 ILE A CA 1
ATOM 1549 C C . ILE A 1 199 ? -11.188 4.721 19.203 1.00 90.94 199 ILE A C 1
ATOM 1551 O O . ILE A 1 199 ? -12.296 5.079 18.807 1.00 90.94 199 ILE A O 1
ATOM 1555 N N . SER A 1 200 ? -10.461 5.464 20.037 1.00 91.00 200 SER A N 1
ATOM 1556 C CA . SER A 1 200 ? -10.910 6.775 20.526 1.00 91.00 200 SER A CA 1
ATOM 1557 C C . SER A 1 200 ? -10.674 7.894 19.504 1.00 91.00 200 SER A C 1
ATOM 1559 O O . SER A 1 200 ? -9.857 7.769 18.588 1.00 91.00 200 SER A O 1
ATOM 1561 N N . ASP A 1 201 ? -11.322 9.045 19.691 1.00 89.38 201 ASP A N 1
ATOM 1562 C CA . ASP A 1 201 ? -11.020 10.241 18.893 1.00 89.38 201 ASP A CA 1
ATOM 1563 C C . ASP A 1 201 ? -9.585 10.754 19.119 1.00 89.38 201 ASP A C 1
ATOM 1565 O O . ASP A 1 201 ? -8.997 11.346 18.216 1.00 89.38 201 ASP A O 1
ATOM 156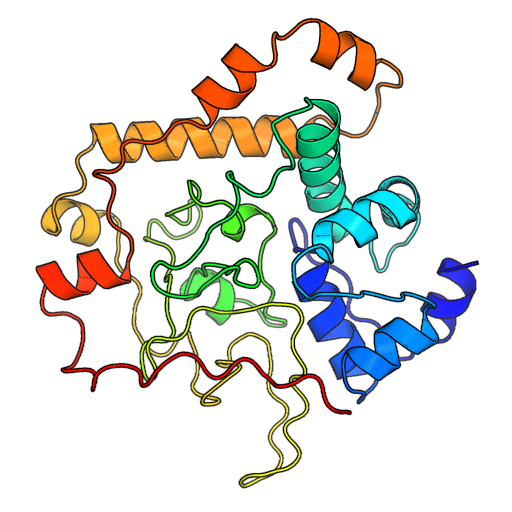9 N N . ALA A 1 202 ? -8.967 10.457 20.270 1.00 88.44 202 ALA A N 1
ATOM 1570 C CA . ALA A 1 202 ? -7.552 10.740 20.516 1.00 88.44 202 ALA A CA 1
ATOM 1571 C C . ALA A 1 202 ? -6.623 9.823 19.694 1.00 88.44 202 ALA A C 1
ATOM 1573 O O . ALA A 1 202 ? -5.613 10.290 19.156 1.00 88.44 202 ALA A O 1
ATOM 1574 N N . ASP A 1 203 ? -6.979 8.544 19.534 1.00 88.75 203 ASP A N 1
ATOM 1575 C CA . ASP A 1 203 ? -6.276 7.618 18.638 1.00 88.75 203 ASP A CA 1
ATOM 1576 C C . ASP A 1 203 ? -6.410 8.074 17.176 1.00 88.75 203 ASP A C 1
ATOM 1578 O O . ASP A 1 203 ? -5.411 8.138 16.456 1.00 88.75 203 ASP A O 1
ATOM 1582 N N . LEU A 1 204 ? -7.621 8.462 16.750 1.00 86.81 204 LEU A N 1
ATOM 1583 C CA . LEU A 1 204 ? -7.886 8.972 15.401 1.00 86.81 204 LEU A CA 1
ATOM 1584 C C . LEU A 1 204 ? -7.118 10.267 15.111 1.00 86.81 204 LEU A C 1
ATOM 1586 O O . LEU A 1 204 ? -6.415 10.337 14.104 1.00 86.81 204 LEU A O 1
ATOM 1590 N N . ALA A 1 205 ? -7.166 11.244 16.019 1.00 88.12 205 ALA A N 1
ATOM 1591 C CA . ALA A 1 205 ? -6.387 12.475 15.906 1.00 88.12 205 ALA A CA 1
ATOM 1592 C C . ALA A 1 205 ? -4.877 12.193 15.845 1.00 88.12 205 ALA A C 1
ATOM 1594 O O . ALA A 1 205 ? -4.132 12.905 15.173 1.00 88.12 205 ALA A O 1
ATOM 1595 N N . THR A 1 206 ? -4.399 11.149 16.530 1.00 85.69 206 THR A N 1
ATOM 1596 C CA . THR A 1 206 ? -2.986 10.746 16.474 1.00 85.69 206 THR A CA 1
ATOM 1597 C C . THR A 1 206 ? -2.645 10.084 15.140 1.00 85.69 206 THR A C 1
ATOM 1599 O O . THR A 1 206 ? -1.618 10.423 14.556 1.00 85.69 206 THR A O 1
ATOM 1602 N N . MET A 1 207 ? -3.518 9.231 14.590 1.00 86.31 207 MET A N 1
ATOM 1603 C CA . MET A 1 207 ? -3.349 8.698 13.231 1.00 86.31 207 MET A CA 1
ATOM 1604 C C . MET A 1 207 ? -3.340 9.818 12.176 1.00 86.31 207 MET A C 1
ATOM 1606 O O . MET A 1 207 ? -2.479 9.810 11.300 1.00 86.31 207 MET A O 1
ATOM 1610 N N . GLN A 1 208 ? -4.239 10.803 12.290 1.00 87.56 208 GLN A N 1
ATOM 1611 C CA . GLN A 1 208 ? -4.306 11.978 11.408 1.00 87.56 208 GLN A CA 1
ATOM 1612 C C . GLN A 1 208 ? -3.005 12.799 11.431 1.00 87.56 208 GLN A C 1
ATOM 1614 O O . GLN A 1 208 ? -2.464 13.112 10.371 1.00 87.56 208 GLN A O 1
ATOM 1619 N N . ARG A 1 209 ? -2.452 13.095 12.620 1.00 86.25 209 ARG A N 1
ATOM 1620 C CA . ARG A 1 209 ? -1.171 13.824 12.743 1.00 86.25 209 ARG A CA 1
ATOM 1621 C C . ARG A 1 209 ? -0.006 13.082 12.080 1.00 86.25 209 ARG A C 1
ATOM 1623 O O . ARG A 1 209 ? 0.804 13.717 11.410 1.00 86.25 209 ARG A O 1
ATOM 1630 N N . VAL A 1 210 ? 0.066 11.755 12.227 1.00 82.31 210 VAL A N 1
ATOM 1631 C CA . VAL A 1 210 ? 1.123 10.953 11.586 1.00 82.31 210 VAL A CA 1
ATOM 1632 C C . VAL A 1 210 ? 0.964 10.935 10.059 1.00 82.31 210 VAL A C 1
ATOM 1634 O O . VAL A 1 210 ? 1.968 11.034 9.358 1.00 82.31 210 VAL A O 1
ATOM 1637 N N . GLN A 1 211 ? -0.264 10.868 9.524 1.00 84.75 211 GLN A N 1
ATOM 1638 C CA . GLN A 1 211 ? -0.484 10.942 8.069 1.00 84.75 211 GLN A CA 1
ATOM 1639 C C . GLN A 1 211 ? -0.046 12.287 7.490 1.00 84.75 211 GLN A C 1
ATOM 1641 O O . GLN A 1 211 ? 0.778 12.297 6.579 1.00 84.75 211 GLN A O 1
ATOM 1646 N N . ALA A 1 212 ? -0.494 13.404 8.072 1.00 85.38 212 ALA A N 1
ATOM 1647 C CA . ALA A 1 212 ? -0.131 14.742 7.601 1.00 85.38 212 ALA A CA 1
ATOM 1648 C C . ALA A 1 212 ? 1.395 14.972 7.588 1.00 85.38 212 ALA A C 1
ATOM 1650 O O . ALA A 1 212 ? 1.925 15.582 6.662 1.00 85.38 212 ALA A O 1
ATOM 1651 N N . HIS A 1 213 ? 2.122 14.438 8.577 1.00 81.19 213 HIS A N 1
ATOM 1652 C CA . HIS A 1 213 ? 3.584 14.527 8.618 1.00 81.19 213 HIS A CA 1
ATOM 1653 C C . HIS A 1 213 ? 4.269 13.631 7.568 1.00 81.19 213 HIS A C 1
ATOM 1655 O O . HIS A 1 213 ? 5.243 14.040 6.938 1.00 81.19 213 HIS A O 1
ATOM 1661 N N . ILE A 1 214 ? 3.750 12.426 7.315 1.00 79.94 214 ILE A N 1
ATOM 1662 C CA . ILE A 1 214 ? 4.244 11.567 6.227 1.00 79.94 214 ILE A CA 1
ATOM 1663 C C . ILE A 1 214 ? 3.985 12.219 4.857 1.00 79.94 214 ILE A C 1
ATOM 1665 O O . ILE A 1 214 ? 4.844 12.164 3.973 1.00 79.94 214 ILE A O 1
ATOM 1669 N N . GLU A 1 215 ? 2.845 12.887 4.680 1.00 83.00 215 GLU A N 1
ATOM 1670 C CA . GLU A 1 215 ? 2.512 13.639 3.467 1.00 83.00 215 GLU A CA 1
ATOM 1671 C C . GLU A 1 215 ? 3.408 14.885 3.298 1.00 83.00 215 GLU A C 1
ATOM 1673 O O . GLU A 1 215 ? 3.921 15.091 2.196 1.00 83.00 215 GLU A O 1
ATOM 1678 N N . GLU A 1 216 ? 3.703 15.644 4.367 1.00 82.88 216 GLU A N 1
ATOM 1679 C CA . GLU A 1 216 ? 4.709 16.736 4.397 1.00 82.88 216 GLU A CA 1
ATOM 1680 C C . GLU A 1 216 ? 6.074 16.245 3.875 1.00 82.88 216 GLU A C 1
ATOM 1682 O O . GLU A 1 216 ? 6.684 16.865 2.998 1.00 82.88 216 GLU A O 1
ATOM 1687 N N . ILE A 1 217 ? 6.539 15.090 4.365 1.00 76.88 217 ILE A N 1
ATOM 1688 C CA . ILE A 1 217 ? 7.812 14.470 3.959 1.00 76.88 217 ILE A CA 1
ATOM 1689 C C . ILE A 1 217 ? 7.769 13.983 2.500 1.00 76.88 217 ILE A C 1
ATOM 1691 O O . ILE A 1 217 ? 8.764 14.074 1.782 1.00 76.88 217 ILE A O 1
ATOM 1695 N N . SER A 1 218 ? 6.622 13.480 2.039 1.00 75.50 218 SER A N 1
ATOM 1696 C CA . SER A 1 218 ? 6.455 12.958 0.674 1.00 75.50 218 SER A CA 1
ATOM 1697 C C . SER A 1 218 ? 6.504 14.068 -0.389 1.00 75.50 218 SER A C 1
ATOM 1699 O O . SER A 1 218 ? 7.091 13.881 -1.459 1.00 75.50 218 SER A O 1
ATOM 1701 N N . HIS A 1 219 ? 5.913 15.230 -0.085 1.00 72.12 219 HIS A N 1
ATOM 1702 C CA . HIS A 1 219 ? 5.791 16.366 -1.009 1.00 72.12 219 HIS A CA 1
ATOM 1703 C C . HIS A 1 219 ? 6.978 17.344 -0.972 1.00 72.12 219 HIS A C 1
ATOM 1705 O O . HIS A 1 219 ? 7.159 18.106 -1.916 1.00 72.12 219 HIS A O 1
ATOM 1711 N N . SER A 1 220 ? 7.811 17.329 0.075 1.00 67.50 220 SER A N 1
ATOM 1712 C CA . SER A 1 220 ? 8.948 18.260 0.224 1.00 67.50 220 SER A CA 1
ATOM 1713 C C . SER A 1 220 ? 10.200 17.901 -0.601 1.00 67.50 220 SER A C 1
ATOM 1715 O O . SER A 1 220 ? 11.198 18.620 -0.551 1.00 67.50 220 SER A O 1
ATOM 1717 N N . GLY A 1 221 ? 10.169 16.821 -1.390 1.00 55.75 221 GLY A N 1
ATOM 1718 C CA . GLY A 1 221 ? 11.293 16.381 -2.225 1.00 55.75 221 GLY A CA 1
ATOM 1719 C C . GLY A 1 221 ? 11.189 16.768 -3.705 1.00 55.75 221 GLY A C 1
ATOM 1720 O O . GLY A 1 221 ? 10.667 15.987 -4.495 1.00 55.75 221 GLY A O 1
ATOM 1721 N N . SER A 1 222 ? 11.767 17.904 -4.117 1.00 43.56 222 SER A N 1
ATOM 1722 C CA . SER A 1 222 ? 12.186 18.099 -5.527 1.00 43.56 222 SER A CA 1
ATOM 1723 C C . SER A 1 222 ? 13.170 19.249 -5.807 1.00 43.56 222 SER A C 1
ATOM 1725 O O . SER A 1 222 ? 13.720 19.271 -6.904 1.00 43.56 222 SER A O 1
ATOM 1727 N N . SER A 1 223 ? 13.396 20.203 -4.889 1.00 39.94 223 SER A N 1
ATOM 1728 C CA . SER A 1 223 ? 14.230 21.400 -5.151 1.00 39.94 223 SER A CA 1
ATOM 1729 C C . SER A 1 223 ? 15.587 21.433 -4.440 1.00 39.94 223 SER A C 1
ATOM 1731 O O . SER A 1 223 ? 16.584 21.826 -5.043 1.00 39.94 223 SER A O 1
ATOM 1733 N N . ASP A 1 224 ? 15.635 21.071 -3.156 1.00 36.56 224 ASP A N 1
ATOM 1734 C CA . ASP A 1 224 ? 16.752 21.463 -2.293 1.00 36.56 224 ASP A CA 1
ATOM 1735 C C . ASP A 1 224 ? 17.904 20.451 -2.332 1.00 36.56 224 ASP A C 1
ATOM 1737 O O . ASP A 1 224 ? 17.826 19.372 -1.740 1.00 36.56 224 ASP A O 1
ATOM 1741 N N . ALA A 1 225 ? 19.042 20.863 -2.899 1.00 41.56 225 ALA A N 1
ATOM 1742 C CA . ALA A 1 225 ? 20.340 20.249 -2.597 1.00 41.56 225 ALA A CA 1
ATOM 1743 C C . ALA A 1 225 ? 20.678 20.326 -1.089 1.00 41.56 225 ALA A C 1
ATOM 1745 O O . ALA A 1 225 ? 21.440 19.504 -0.584 1.00 41.56 225 ALA A O 1
ATOM 1746 N N . ASP A 1 226 ? 20.048 21.259 -0.364 1.00 39.78 226 ASP A N 1
ATOM 1747 C CA . ASP A 1 226 ? 20.136 21.442 1.086 1.00 39.78 226 ASP A CA 1
ATOM 1748 C C . ASP A 1 226 ? 19.277 20.476 1.918 1.00 39.78 226 ASP A C 1
ATOM 1750 O O . ASP A 1 226 ? 19.318 20.551 3.145 1.00 39.78 226 ASP A O 1
ATOM 1754 N N . LEU A 1 227 ? 18.535 19.531 1.321 1.00 41.44 227 LEU A N 1
ATOM 1755 C CA . LEU A 1 227 ? 17.789 18.505 2.074 1.00 41.44 227 LEU A CA 1
ATOM 1756 C C . LEU A 1 227 ? 18.623 17.817 3.185 1.00 41.44 227 LEU A C 1
ATOM 1758 O O . LEU A 1 227 ? 18.115 17.700 4.304 1.00 41.44 227 LEU A O 1
ATOM 1762 N N . PRO A 1 228 ? 19.906 17.443 2.973 1.00 40.97 228 PRO A N 1
ATOM 1763 C CA . PRO A 1 228 ? 20.775 16.939 4.037 1.00 40.97 228 PRO A CA 1
ATOM 1764 C C . PRO A 1 228 ? 21.002 17.942 5.178 1.00 40.97 228 PRO A C 1
ATOM 1766 O O . PRO A 1 228 ? 20.965 17.547 6.341 1.00 40.97 228 PRO A O 1
ATOM 1769 N N . HIS A 1 229 ? 21.191 19.231 4.881 1.00 40.69 229 HIS A N 1
ATOM 1770 C CA . HIS A 1 229 ? 21.390 20.283 5.887 1.00 40.69 229 HIS A CA 1
ATOM 1771 C C . HIS A 1 229 ? 20.093 20.614 6.639 1.00 40.69 229 HIS A C 1
ATOM 1773 O O . HIS A 1 229 ? 20.090 20.732 7.865 1.00 40.69 229 HIS A O 1
ATOM 1779 N N . ARG A 1 230 ? 18.968 20.684 5.921 1.00 41.03 230 ARG A N 1
ATOM 1780 C CA . ARG A 1 230 ? 17.639 20.994 6.462 1.00 41.03 230 ARG A CA 1
ATOM 1781 C C . ARG A 1 230 ? 17.102 19.858 7.339 1.00 41.03 230 ARG A C 1
ATOM 1783 O O . ARG A 1 230 ? 16.506 20.126 8.381 1.00 41.03 230 ARG A O 1
ATOM 1790 N N . MET A 1 231 ? 17.386 18.600 6.985 1.00 41.78 231 MET A N 1
ATOM 1791 C CA . MET A 1 231 ? 17.135 17.449 7.863 1.00 41.78 231 MET A CA 1
ATOM 1792 C C . MET A 1 231 ? 18.158 17.346 9.001 1.00 41.78 231 MET A C 1
ATOM 1794 O O . MET A 1 231 ? 17.762 17.018 10.112 1.00 41.78 231 MET A O 1
ATOM 1798 N N . SER A 1 232 ? 19.430 17.714 8.792 1.00 42.31 232 SER A N 1
ATOM 1799 C CA . SER A 1 232 ? 20.431 17.795 9.873 1.00 42.31 232 SER A CA 1
ATOM 1800 C C . SER A 1 232 ? 20.084 18.821 10.966 1.00 42.31 232 SER A C 1
ATOM 1802 O O . SER A 1 232 ? 20.682 18.772 12.041 1.00 42.31 232 SER A O 1
ATOM 1804 N N . ALA A 1 233 ? 19.143 19.739 10.717 1.00 42.09 233 ALA A N 1
ATOM 1805 C CA . ALA A 1 233 ? 18.649 20.695 11.708 1.00 42.09 233 ALA A CA 1
ATOM 1806 C C . ALA A 1 233 ? 17.530 20.133 12.614 1.00 42.09 233 ALA A C 1
ATOM 1808 O O . ALA A 1 233 ? 17.371 20.610 13.739 1.00 42.09 233 ALA A O 1
ATOM 1809 N N . ARG A 1 234 ? 16.768 19.112 12.180 1.00 48.62 234 ARG A N 1
ATOM 1810 C CA . ARG A 1 234 ? 15.839 18.376 13.063 1.00 48.62 234 ARG A CA 1
ATOM 1811 C C . ARG A 1 234 ? 16.585 17.176 13.659 1.00 48.62 234 ARG A C 1
ATOM 1813 O O . ARG A 1 234 ? 17.024 16.293 12.931 1.00 48.62 234 ARG A O 1
ATOM 1820 N N . LYS A 1 235 ? 16.717 17.120 14.990 1.00 49.12 235 LYS A N 1
ATOM 1821 C CA . LYS A 1 235 ? 17.328 15.964 15.672 1.00 49.12 235 LYS A CA 1
ATOM 1822 C C . LYS A 1 235 ? 16.587 14.662 15.309 1.00 49.12 235 LYS A C 1
ATOM 1824 O O . LYS A 1 235 ? 15.352 14.682 15.324 1.00 49.12 235 LYS A O 1
ATOM 1829 N N . PRO A 1 236 ? 17.287 13.538 15.044 1.00 52.56 236 PRO A N 1
ATOM 1830 C CA . PRO A 1 236 ? 16.648 12.265 14.703 1.00 52.56 236 PRO A CA 1
ATOM 1831 C C . PRO A 1 236 ? 15.610 11.793 15.727 1.00 52.56 236 PRO A C 1
ATOM 1833 O O . PRO A 1 236 ? 14.593 11.236 15.327 1.00 52.56 236 PRO A O 1
ATOM 1836 N N . GLU A 1 237 ? 15.820 12.063 17.022 1.00 51.47 237 GLU A N 1
ATOM 1837 C CA . GLU A 1 237 ? 14.845 11.766 18.085 1.00 51.47 237 GLU A CA 1
ATOM 1838 C C . GLU A 1 237 ? 13.452 12.348 17.779 1.00 51.47 237 GLU A C 1
ATOM 1840 O O . GLU A 1 237 ? 12.471 11.61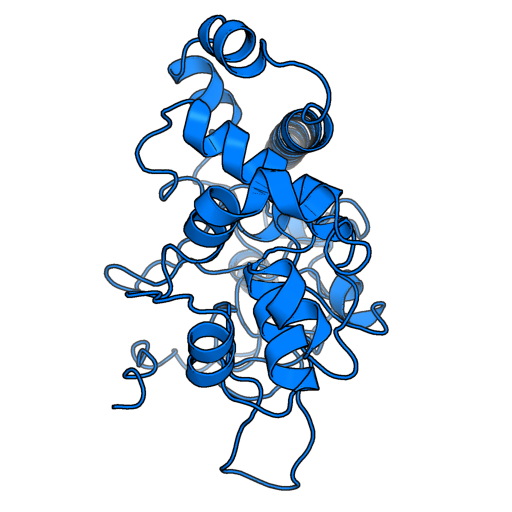1 17.741 1.00 51.47 237 GLU A O 1
ATOM 1845 N N . VAL A 1 238 ? 13.377 13.645 17.454 1.00 53.41 238 VAL A N 1
ATOM 1846 C CA . VAL A 1 238 ? 12.116 14.373 17.197 1.00 53.41 238 VAL A CA 1
ATOM 1847 C C . VAL A 1 238 ? 11.384 13.821 15.967 1.00 53.41 238 VAL A C 1
ATOM 1849 O O . VAL A 1 238 ? 10.155 13.811 15.915 1.00 53.41 238 VAL A O 1
ATOM 1852 N N . PHE A 1 239 ? 12.137 13.328 14.980 1.00 57.28 239 PHE A N 1
ATOM 1853 C CA . PHE A 1 239 ? 11.598 12.690 13.777 1.00 57.28 239 PHE A CA 1
ATOM 1854 C C . PHE A 1 239 ? 11.118 11.247 14.026 1.00 57.28 239 PHE A C 1
ATOM 1856 O O . PHE A 1 239 ? 10.255 10.751 13.309 1.00 57.28 239 PHE A O 1
ATOM 1863 N N . VAL A 1 240 ? 11.644 10.552 15.039 1.00 58.41 240 VAL A N 1
ATOM 1864 C CA . VAL A 1 240 ? 11.123 9.238 15.456 1.00 58.41 240 VAL A CA 1
ATOM 1865 C C . VAL A 1 240 ? 9.899 9.406 16.363 1.00 58.41 240 VAL A C 1
ATOM 1867 O O . VAL A 1 240 ? 8.933 8.655 16.231 1.00 58.41 240 VAL A O 1
ATOM 1870 N N . GLU A 1 241 ? 9.885 10.422 17.230 1.00 61.44 241 GLU A N 1
ATOM 1871 C CA . GLU A 1 241 ? 8.744 10.747 18.097 1.00 61.44 241 GLU A CA 1
ATOM 1872 C C . GLU A 1 241 ? 7.495 11.162 17.307 1.00 61.44 241 GLU A C 1
ATOM 1874 O O . GLU A 1 241 ? 6.396 10.716 17.640 1.00 61.44 241 GLU A O 1
ATOM 1879 N N . SER A 1 242 ? 7.638 11.920 16.211 1.00 61.91 242 SER A N 1
ATOM 1880 C CA . SER A 1 242 ? 6.515 12.257 15.316 1.00 61.91 242 SER A CA 1
ATOM 1881 C C . SER A 1 242 ? 5.933 11.047 14.565 1.00 61.91 242 SER A C 1
ATOM 1883 O O . SER A 1 242 ? 4.815 11.122 14.055 1.00 61.91 242 SER A O 1
ATOM 1885 N N . PHE A 1 243 ? 6.653 9.920 14.541 1.00 64.69 243 PHE A N 1
ATOM 1886 C CA . PHE A 1 243 ? 6.197 8.614 14.053 1.00 64.69 243 PHE A CA 1
ATOM 1887 C C . PHE A 1 243 ? 5.848 7.641 15.198 1.00 64.69 243 PHE A C 1
ATOM 1889 O O . PHE A 1 243 ? 5.574 6.466 14.945 1.00 64.69 243 PHE A O 1
ATOM 1896 N N . SER A 1 244 ? 5.835 8.080 16.457 1.00 65.38 244 SER A N 1
ATOM 1897 C CA . SER A 1 244 ? 5.405 7.233 17.570 1.00 65.38 244 SER A CA 1
ATOM 1898 C C . SER A 1 244 ? 3.884 7.057 17.557 1.00 65.38 244 SER A C 1
ATOM 1900 O O . SER A 1 244 ? 3.130 8.011 17.362 1.00 65.38 244 SER A O 1
ATOM 1902 N N . MET A 1 245 ? 3.414 5.830 17.785 1.00 67.12 245 MET A N 1
ATOM 1903 C CA . MET A 1 245 ? 1.993 5.531 17.961 1.00 67.12 245 MET A CA 1
ATOM 1904 C C . MET A 1 245 ? 1.763 4.674 19.205 1.00 67.12 245 MET A C 1
ATOM 1906 O O . MET A 1 245 ? 2.527 3.732 19.432 1.00 67.12 245 MET A O 1
ATOM 1910 N N . PRO A 1 246 ? 0.677 4.918 19.962 1.00 67.62 246 PRO A N 1
ATOM 1911 C CA . PRO A 1 246 ? 0.264 4.032 21.039 1.00 67.62 246 PRO A CA 1
ATOM 1912 C C . PRO A 1 246 ? 0.111 2.583 20.556 1.00 67.62 246 PRO A C 1
ATOM 1914 O O . PRO A 1 246 ? -0.521 2.302 19.533 1.00 67.62 246 PRO A O 1
ATOM 1917 N N . SER A 1 247 ? 0.653 1.644 21.332 1.00 63.25 247 SER A N 1
ATOM 1918 C CA . SER A 1 247 ? 0.510 0.198 21.105 1.00 63.25 247 SER A CA 1
ATOM 1919 C C . SER A 1 247 ? -0.933 -0.303 21.269 1.00 63.25 247 SER A C 1
ATOM 1921 O O . SER A 1 247 ? -1.233 -1.437 20.905 1.00 63.25 247 SER A O 1
ATOM 1923 N N . THR A 1 248 ? -1.825 0.547 21.783 1.00 69.00 248 THR A N 1
ATOM 1924 C CA . THR A 1 248 ? -3.262 0.317 21.966 1.00 69.00 248 THR A CA 1
ATOM 1925 C C . THR A 1 248 ? -4.078 0.393 20.674 1.00 69.00 248 THR A C 1
ATOM 1927 O O . THR A 1 248 ? -5.184 -0.148 20.643 1.00 69.00 248 THR A O 1
ATOM 1930 N N . ILE A 1 249 ? -3.570 1.035 19.610 1.00 82.25 249 ILE A N 1
ATOM 1931 C CA . ILE A 1 249 ? -4.335 1.214 18.366 1.00 82.25 249 ILE A CA 1
ATOM 1932 C C . ILE A 1 249 ? -4.398 -0.098 17.582 1.00 82.25 249 ILE A C 1
ATOM 1934 O O . ILE A 1 249 ? -3.402 -0.582 17.031 1.00 82.25 249 ILE A O 1
ATOM 1938 N N . ILE A 1 250 ? -5.614 -0.633 17.516 1.00 87.25 250 ILE A N 1
ATOM 1939 C CA . ILE A 1 250 ? -5.961 -1.892 16.862 1.00 87.25 250 ILE A CA 1
ATOM 1940 C C . ILE A 1 250 ? -5.929 -1.790 15.329 1.00 87.25 250 ILE A C 1
ATOM 1942 O O . ILE A 1 250 ? -6.252 -0.755 14.748 1.00 87.25 250 ILE A O 1
ATOM 1946 N N . ASP A 1 251 ? -5.566 -2.888 14.665 1.00 89.88 251 ASP A N 1
ATOM 1947 C CA . ASP A 1 251 ? -5.680 -3.038 13.207 1.00 89.88 251 ASP A CA 1
ATOM 1948 C C . ASP A 1 251 ? -7.094 -3.496 12.786 1.00 89.88 251 ASP A C 1
ATOM 1950 O O . ASP A 1 251 ? -7.880 -3.968 13.615 1.00 89.88 251 ASP A O 1
ATOM 1954 N N . ALA A 1 252 ? -7.430 -3.409 11.493 1.00 91.75 252 ALA A N 1
ATOM 1955 C CA . ALA A 1 252 ? -8.762 -3.754 10.980 1.00 91.75 252 ALA A CA 1
ATOM 1956 C C . ALA A 1 252 ? -9.206 -5.185 11.339 1.00 91.75 252 ALA A C 1
ATOM 1958 O O . ALA A 1 252 ? -10.330 -5.376 11.805 1.00 91.75 252 ALA A O 1
ATOM 1959 N N . THR A 1 253 ? -8.322 -6.185 11.235 1.00 90.38 253 THR A N 1
ATOM 1960 C CA . THR A 1 253 ? -8.600 -7.572 11.657 1.00 90.38 253 THR A CA 1
ATOM 1961 C C . THR A 1 253 ? -9.015 -7.649 13.127 1.00 90.38 253 THR A C 1
ATOM 1963 O O . THR A 1 253 ? -9.921 -8.404 13.483 1.00 90.38 253 THR A O 1
ATOM 1966 N N . GLN A 1 254 ? -8.387 -6.858 13.999 1.00 90.06 254 GLN A N 1
ATOM 1967 C CA . GLN A 1 254 ? -8.722 -6.812 15.422 1.00 90.06 254 GLN A CA 1
ATOM 1968 C C . GLN A 1 254 ? -10.067 -6.103 15.656 1.00 90.06 254 GLN A C 1
ATOM 1970 O O . GLN A 1 254 ? -10.888 -6.595 16.433 1.00 90.06 254 GLN A O 1
ATOM 1975 N N . ALA A 1 255 ? -10.330 -5.004 14.939 1.00 92.38 255 ALA A N 1
ATOM 1976 C CA . ALA A 1 255 ? -11.613 -4.304 14.984 1.00 92.38 255 ALA A CA 1
ATOM 1977 C C . ALA A 1 255 ? -12.770 -5.212 14.529 1.00 92.38 255 ALA A C 1
ATOM 1979 O O . ALA A 1 255 ? -13.765 -5.347 15.242 1.00 92.38 255 ALA A O 1
ATOM 1980 N N . ARG A 1 256 ? -12.607 -5.938 13.412 1.00 91.69 256 ARG A N 1
ATOM 1981 C CA . ARG A 1 256 ? -13.594 -6.924 12.941 1.00 91.69 256 ARG A CA 1
ATOM 1982 C C . ARG A 1 256 ? -13.869 -8.022 13.971 1.00 91.69 256 ARG A C 1
ATOM 1984 O O . ARG A 1 256 ? -15.022 -8.415 14.106 1.00 91.69 256 ARG A O 1
ATOM 1991 N N . ARG A 1 257 ? -12.859 -8.498 14.719 1.00 90.19 257 ARG A N 1
ATOM 1992 C CA . ARG A 1 257 ? -13.072 -9.473 15.813 1.00 90.19 257 ARG A CA 1
ATOM 1993 C C . ARG A 1 257 ? -13.929 -8.890 16.936 1.00 90.19 257 ARG A C 1
ATOM 1995 O O . ARG A 1 257 ? -14.870 -9.551 17.358 1.00 90.19 257 ARG A O 1
ATOM 2002 N N . ARG A 1 258 ? -13.641 -7.661 17.385 1.00 93.00 258 ARG A N 1
ATOM 2003 C CA . ARG A 1 258 ? -14.426 -6.974 18.433 1.00 93.00 258 ARG A CA 1
ATOM 2004 C C . ARG A 1 258 ? -15.884 -6.732 18.018 1.00 93.00 258 ARG A C 1
ATOM 2006 O O . ARG A 1 258 ? -16.761 -6.773 18.868 1.00 93.00 258 ARG A O 1
ATOM 2013 N N . LEU A 1 259 ? -16.133 -6.525 16.724 1.00 91.75 259 LEU A N 1
ATOM 2014 C CA . LEU A 1 259 ? -17.466 -6.290 16.151 1.00 91.75 259 LEU A CA 1
ATOM 2015 C C . LEU A 1 259 ? -18.200 -7.569 15.694 1.00 91.75 259 LEU A C 1
ATOM 2017 O O . LEU A 1 259 ? -19.307 -7.471 15.175 1.00 91.75 259 LEU A O 1
ATOM 2021 N N . GLY A 1 260 ? -17.593 -8.758 15.804 1.00 89.44 260 GLY A N 1
ATOM 2022 C CA . GLY A 1 260 ? -18.167 -10.006 15.271 1.00 89.44 260 GLY A CA 1
ATOM 2023 C C . GLY A 1 260 ? -18.232 -10.093 13.733 1.00 89.44 260 GLY A C 1
ATOM 2024 O O . GLY A 1 260 ? -18.924 -10.950 13.195 1.00 89.44 260 GLY A O 1
ATOM 2025 N N . LEU A 1 261 ? -17.510 -9.225 13.012 1.00 85.75 261 LEU A N 1
ATOM 2026 C CA . LEU A 1 261 ? -17.556 -9.073 11.546 1.00 85.75 261 LEU A CA 1
ATOM 2027 C C . LEU A 1 261 ? -16.549 -9.949 10.777 1.00 85.75 261 LEU A C 1
ATOM 2029 O O . LEU A 1 261 ? -16.415 -9.814 9.559 1.00 85.75 261 LEU A O 1
ATOM 2033 N N . LEU A 1 262 ? -15.804 -10.817 11.463 1.00 77.12 262 LEU A N 1
ATOM 2034 C CA . LEU A 1 262 ? -14.997 -11.862 10.827 1.00 77.12 262 LEU A CA 1
ATOM 2035 C C . LEU A 1 262 ? -15.731 -13.205 10.933 1.00 77.12 262 LEU A C 1
ATOM 2037 O O . LEU A 1 262 ? -16.169 -13.553 12.031 1.00 77.12 262 LEU A O 1
ATOM 2041 N N . PRO A 1 263 ? -15.815 -14.001 9.848 1.00 63.47 263 PRO A N 1
ATOM 2042 C CA . PRO A 1 263 ? -16.218 -15.397 9.967 1.00 63.47 263 PRO A CA 1
ATOM 2043 C C . PRO A 1 263 ? -15.218 -16.161 10.857 1.00 63.47 263 PRO A C 1
ATOM 2045 O O . PRO A 1 263 ? -14.083 -15.705 11.030 1.00 63.47 263 PRO A O 1
ATOM 2048 N N . PRO A 1 264 ? -15.581 -17.339 11.396 1.00 54.09 264 PRO A N 1
ATOM 2049 C CA . PRO A 1 264 ? -14.652 -18.187 12.140 1.00 54.09 264 PRO A CA 1
ATOM 2050 C C . PRO A 1 264 ? -13.538 -18.714 11.216 1.00 54.09 264 PRO A C 1
ATOM 2052 O O . PRO A 1 264 ? -13.661 -19.763 10.586 1.00 54.09 264 PRO A O 1
ATOM 2055 N N . VAL A 1 265 ? -12.443 -17.957 11.109 1.00 55.69 265 VAL A N 1
ATOM 2056 C CA . VAL A 1 265 ? -11.273 -18.321 10.299 1.00 55.69 265 VAL A CA 1
ATOM 2057 C C . VAL A 1 265 ? -10.493 -19.423 11.015 1.00 55.69 265 VAL A C 1
ATOM 2059 O O . VAL A 1 265 ? -10.031 -19.232 12.140 1.00 55.69 265 VAL A O 1
ATOM 2062 N N . ALA A 1 266 ? -10.306 -20.566 10.351 1.00 43.47 266 ALA A N 1
ATOM 2063 C CA . ALA A 1 266 ? -9.397 -21.605 10.825 1.00 43.47 266 ALA A CA 1
ATOM 2064 C C . ALA A 1 266 ? -7.977 -21.030 10.981 1.00 43.47 266 ALA A C 1
ATOM 2066 O O . ALA A 1 266 ? -7.489 -20.341 10.084 1.00 43.47 266 ALA A O 1
ATOM 2067 N N . MET A 1 267 ? -7.326 -21.304 12.119 1.00 40.75 267 MET A N 1
ATOM 2068 C CA . MET A 1 267 ? -6.002 -20.761 12.452 1.00 40.75 267 MET A CA 1
ATOM 2069 C C . MET A 1 267 ? -5.014 -20.906 11.281 1.00 40.75 267 MET A C 1
ATOM 2071 O O . MET A 1 267 ? -4.868 -22.014 10.755 1.00 40.75 267 MET A O 1
ATOM 2075 N N . PRO A 1 268 ? -4.310 -19.831 10.871 1.00 46.12 268 PRO A N 1
ATOM 2076 C CA . PRO A 1 268 ? -3.344 -19.918 9.789 1.00 46.12 268 PRO A CA 1
ATOM 2077 C C . PRO A 1 268 ? -2.182 -20.819 10.216 1.00 46.12 268 PRO A C 1
ATOM 2079 O O . PRO A 1 268 ? -1.388 -20.465 11.088 1.00 46.12 268 PRO A O 1
ATOM 2082 N N . ALA A 1 269 ? -2.074 -21.988 9.582 1.00 40.00 269 ALA A N 1
ATOM 2083 C CA . ALA A 1 269 ? -0.919 -22.858 9.744 1.00 40.00 269 ALA A CA 1
ATOM 2084 C C . ALA A 1 269 ? 0.365 -22.087 9.386 1.00 40.00 269 ALA A C 1
ATOM 2086 O O . ALA A 1 269 ? 0.411 -21.407 8.356 1.00 40.00 269 ALA A O 1
ATOM 2087 N N . VAL A 1 270 ? 1.366 -22.198 10.270 1.00 44.44 270 VAL A N 1
ATOM 2088 C CA . VAL A 1 270 ? 2.664 -21.493 10.288 1.00 44.44 270 VAL A CA 1
ATOM 2089 C C . VAL A 1 270 ? 3.119 -21.033 8.905 1.00 44.44 270 VAL A C 1
ATOM 2091 O O . VAL A 1 270 ? 3.324 -21.868 8.028 1.00 44.44 270 VAL A O 1
ATOM 2094 N N . TYR A 1 271 ? 3.310 -19.714 8.743 1.00 46.31 271 TYR A N 1
ATOM 2095 C CA . TYR A 1 271 ? 3.653 -19.041 7.482 1.00 46.31 271 TYR A CA 1
ATOM 2096 C C . TYR A 1 271 ? 4.738 -19.802 6.699 1.00 46.31 271 TYR A C 1
ATOM 2098 O O . TYR A 1 271 ? 5.927 -19.675 7.008 1.00 46.31 271 TYR A O 1
ATOM 2106 N N . PRO A 1 272 ? 4.367 -20.555 5.645 1.00 42.28 272 PRO A N 1
ATOM 2107 C CA . PRO A 1 272 ? 5.340 -21.101 4.729 1.00 42.28 272 PRO A CA 1
ATOM 2108 C C . PRO A 1 272 ? 5.728 -19.927 3.846 1.00 42.28 272 PRO A C 1
ATOM 2110 O O . PRO A 1 272 ? 4.958 -19.542 2.948 1.00 42.28 272 PRO A O 1
ATOM 2113 N N . TYR A 1 273 ? 6.902 -19.362 4.138 1.00 39.97 273 TYR A N 1
ATOM 2114 C CA . TYR A 1 273 ? 7.634 -18.510 3.208 1.00 39.97 273 TYR A CA 1
ATOM 2115 C C . TYR A 1 273 ? 7.556 -19.164 1.822 1.00 39.97 273 TYR A C 1
ATOM 2117 O O . TYR A 1 273 ? 7.697 -20.392 1.737 1.00 39.97 273 TYR A O 1
ATOM 2125 N N . PRO A 1 274 ? 7.341 -18.412 0.729 1.00 40.97 274 PRO A N 1
ATOM 2126 C CA . PRO A 1 274 ? 7.698 -18.937 -0.575 1.00 40.97 274 PRO A CA 1
ATOM 2127 C C . PRO A 1 274 ? 9.193 -19.262 -0.505 1.00 40.97 274 PRO A C 1
ATOM 2129 O O . PRO A 1 274 ? 10.027 -18.360 -0.458 1.00 40.97 274 PRO A O 1
ATOM 2132 N N . VAL A 1 275 ? 9.528 -20.554 -0.411 1.00 35.81 275 VAL A N 1
ATOM 2133 C CA . VAL A 1 275 ? 10.904 -21.017 -0.587 1.00 35.81 275 VAL A CA 1
ATOM 2134 C C . VAL A 1 275 ? 11.306 -20.479 -1.945 1.00 35.81 275 VAL A C 1
ATOM 2136 O O . VAL A 1 275 ? 10.645 -20.813 -2.926 1.00 35.81 275 VAL A O 1
ATOM 2139 N N . ALA A 1 276 ? 12.299 -19.588 -1.981 1.00 37.50 276 ALA A N 1
ATOM 2140 C CA . ALA A 1 276 ? 12.702 -18.934 -3.215 1.00 37.50 276 ALA A CA 1
ATOM 2141 C C . ALA A 1 276 ? 12.923 -20.016 -4.279 1.00 37.50 276 ALA A C 1
ATOM 2143 O O . ALA A 1 276 ? 13.740 -20.912 -4.044 1.00 37.50 276 ALA A O 1
ATOM 2144 N N . ASP A 1 277 ? 12.140 -19.965 -5.371 1.00 34.09 277 ASP A N 1
ATOM 2145 C CA . ASP A 1 277 ? 12.192 -20.934 -6.476 1.00 34.09 277 ASP A CA 1
ATOM 2146 C C . ASP A 1 277 ? 13.669 -21.149 -6.814 1.00 34.09 277 ASP A C 1
ATOM 2148 O O . ASP A 1 277 ? 14.316 -20.182 -7.223 1.00 34.09 277 ASP A O 1
ATOM 2152 N N . ARG A 1 278 ? 14.201 -22.354 -6.556 1.00 31.66 278 ARG A N 1
ATOM 2153 C CA . ARG A 1 278 ? 15.642 -22.649 -6.644 1.00 31.66 278 ARG A CA 1
ATOM 2154 C C . ARG A 1 278 ? 16.118 -22.508 -8.091 1.00 31.66 278 ARG A C 1
ATOM 2156 O O . ARG A 1 278 ? 15.675 -23.339 -8.907 1.00 31.66 278 ARG A O 1
#

Sequence (278 aa):
MLLTKVRQLAYVPTAAQGESPSSWITRAALSQGVRIRAFTNFLGWKFAYDWDQDILFTRAFGHEVATMPELVGLSEATNLISALLVARAFRGSHLLYRSSGAGRSAPFSRYCVECLEEAVSPFFRVQWRFQNWRYCPKHECLLEDACPSCGIPPCLPISMMCAKRQGGILRSLKHCGKCGLLLTKLAPVTLQQARLAGISDADLATMQRVQAHIEEISHSGSSDADLPHRMSARKPEVFVESFSMPSTIIDATQARRRLGLLPPVAMPAVYPYPVADR

Foldseek 3Di:
DLVVQVVVQDPQAAAAAQFQPLFSLQVRCLSSVHWSVVSCVSSPHDDPDLACVSVVCLVVCLVPQCVDRRRVSCNLVSQLSVLCVLLVQPVSLQQFAPDPQAPVDNGFFFADLVQQVPDPQGGGGSLRGGNLLQADPVQQFGTHQAQLAQRHGHHGDAGQDDPDDDDRDRDGPLADRPPRDGSNPDDTHHNVLLVVLPQDVVLVVLSVQLVVVSSVSSPPPDDDPCSSVVSVVDRSVVVVVSSDHDPPRDHRVSSCVSVVNGDPHDDNDRDDDPPPPD

Organism: NCBI:txid270368

InterPro domains:
  IPR009492 TniQ [PF06527] (12-143)

Radius of gyration: 18.73 Å; chains: 1; bounding box: 40×46×46 Å

Secondary structure (DSSP, 8-state):
-HHHHHTTSSSPPPPPTTB-HHHHHHHHHHHTT--HHHHHHHHT---SSGGGHHHHHHHHHTTTGGG-TTTGGGHHHHHHHHHHHHTT-TTSTTSB---TT-TT------B-HHHHHS-SS---BSGGGBTT--EETTTTEEPB-S-TTT-PPPPSS------SSSTTPPPPTTB-TTT--BGGGS---BHHHHHHTT--HHHHHHHHHHHHHHHHHHHS-SS-TTHHHHHHTS-HHHHHHTT---TT---HHHHHHHTT-S--PPP--S--------